Protein AF-A0A2A8C8Z9-F1 (afdb_monomer)

Sequence (351 aa):
MKIKQFMSVCFAAILTVGFVSGCDSSKSSTEVKENKVYGVGDTGKTQNIELKLESAEFVLPGQFAKQTNDRVLKVKVSLKNKGDKVIKMLPQDFSLYQKDEKTNLYYTSDPNELKGGDVDNGKKVSGTIYYNVKDSSSYELVYKKYIMDPKKEKEEKISFKIQGKELAEKAKELQRPAEALTAYLNAAFYDKDSNKINDLSGEDGTAFVKEVESSFKSTNERMFNNQIDEQGMLNYYKTLKTAFQKNVKFETKVVSLDGDRAQVELKAKPIMLNELQSKFKSEAMTIANQNPNITKEELTKKVFDYAVQLIPEARPGDTEETVKITMLKHGKNQWRLDTASANQIMKVFIK

Secondary structure (DSSP, 8-state):
-----------------------------------PEE-TT-EEE-SSEEEEEEEEEEEPPPTTS---SSEEEEEEEEEEE-SSS-EEE-GGGEEEEETTEEPEE-----TTB---EEE-TT-EEEEEEEEEE---S-EEEEEE---S-TTTS---EEEEEE-HHHHHHHHGGGGHHHHHHHHHHHHHHSS--HHHHHHHHSS-HHHHHHHHHHHHHHHHHHHTTT-S-HHHHHHHHHHHHHHHHHH--EEEEEEEEETTEEEEEEEEPPB--GGGHHHHHHHHHHHHHH-TT--HHHHHHHHHHHHHHHGGGPPBPSS-EEEEEEEEEEETTEEEE-HHHHTTHHHHHB-

pLDDT: mean 86.66, std 19.08, range [24.28, 98.56]

Mean predicted aligned error: 9.85 Å

Solvent-accessible surface area (backbone atoms only — not comparable to full-atom values): 19903 Å² total; per-residue (Å²): 136,91,84,82,88,88,90,85,84,87,88,87,81,89,87,89,84,80,92,78,90,77,91,88,79,97,66,93,74,78,80,76,74,78,82,72,71,37,46,71,65,36,72,46,73,58,90,40,40,39,40,28,37,65,42,71,42,59,50,81,60,53,93,88,37,84,74,88,47,79,41,33,42,40,34,33,39,35,43,32,29,64,30,91,59,71,42,75,49,48,61,83,37,49,46,42,24,51,82,93,45,75,51,49,76,43,74,71,88,58,89,60,47,44,83,49,51,78,29,47,55,74,33,71,52,74,30,31,48,38,26,40,30,68,90,46,69,43,36,39,43,34,40,43,66,87,71,94,48,76,90,83,48,81,92,49,73,46,42,30,47,42,60,31,52,64,35,54,62,59,40,54,61,67,42,38,53,22,54,25,52,49,24,52,52,26,28,68,46,56,82,33,49,30,79,48,28,34,74,26,37,72,44,61,27,69,60,48,39,52,49,51,54,52,52,51,44,60,57,47,35,62,74,52,73,62,62,58,54,73,66,57,47,51,48,41,52,51,47,53,31,52,34,38,61,75,50,42,61,74,50,65,39,57,62,45,78,57,94,57,40,33,35,24,36,42,35,19,26,16,30,33,55,62,78,46,48,62,61,50,55,51,49,49,50,51,55,44,70,77,36,82,82,61,49,73,61,60,51,50,42,57,45,48,55,5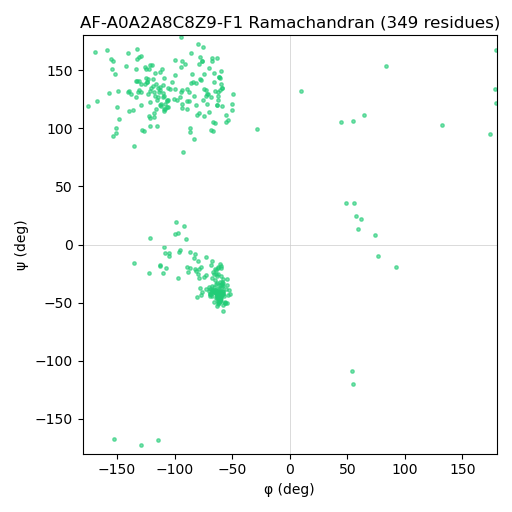1,50,48,68,48,48,73,71,40,48,54,43,96,56,75,32,76,48,70,35,41,28,34,57,74,55,93,79,11,25,36,79,38,68,88,35,52,73,53,54,55,65,27,52,43,71

InterPro domains:
  IPR029050 Immunoprotective extracellular, immunoglobulin-like domain superfamily [G3DSA:2.60.40.1240] (37-169)
  IPR029051 Domain of unknown function DUF4352 [PF11611] 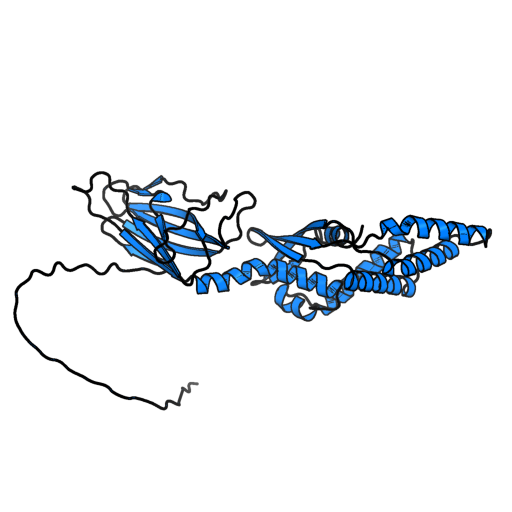(38-148)
  IPR031343 Domain of unknown function DUF5105 [PF17118] (167-350)

Foldseek 3Di:
DDDDDDDDDDDDDDDDDDDDDDDDDDDDDPPPPPQDAAEQQDWDDDPFKTKHFPDKAWDFAALPWDQPEDTKIKIKMKMFTQDQDKFKDDLVQKWKDQPPDTWDWTDYPPPQAPHIDIHHHGGMDMGMTMTRDYQHQKMKIKGWGDDPDPVPDDTDMHIYIYGRVVNVVVCVLLCLQQVLVVLLCCLQQPVDNLVVNCVAAVDNSVVSNVVSLVVQLVVVCVVLVVLDDPVLSVLLSVLLSVLCNPAKDKGWDFNDDDPFKTKIKIKIFAFELVVCVVVLVVVLVVVCVVPVPDDPSNSSHVSSVVSSVCSNVTHGHPDMDMDIWMWGHDDDSHIDTDPVRVVCVNVRHYD

Nearest PDB structures (foldseek):
  4r4g-assembly1_A  TM=8.273E-01  e=3.310E-29  Bacillus subtilis subsp. subtilis str. 168
  4eae-assembly1_A  TM=7.222E-01  e=3.567E-03  Listeria monocytogenes EGD-e
  2xwx-assembly1_B  TM=5.848E-01  e=1.211E-02  Vibrio cholerae
  7ptb-assembly1_A  TM=4.307E-01  e=1.528E-02  Homo sapiens
  7zgj-assembly1_B  TM=3.588E-01  e=2.222E-01  Homo sapiens

Radius of gyration: 32.25 Å; Cα contacts (8 Å, |Δi|>4): 607; chains: 1; bounding box: 61×48×117 Å

Organism: NCBI:txid64104

Structure (mmCIF, N/CA/C/O backbone):
data_AF-A0A2A8C8Z9-F1
#
_entry.id   AF-A0A2A8C8Z9-F1
#
loop_
_atom_site.group_PDB
_atom_site.id
_atom_site.type_symbol
_atom_site.label_atom_id
_atom_site.label_alt_id
_atom_site.label_comp_id
_atom_site.label_asym_id
_atom_site.label_entity_id
_atom_site.label_seq_id
_atom_site.pdbx_PDB_ins_code
_atom_site.Cartn_x
_atom_site.Cartn_y
_atom_site.Cartn_z
_atom_site.occupancy
_atom_site.B_iso_or_equiv
_atom_site.auth_seq_id
_atom_site.auth_comp_id
_atom_site.auth_asym_id
_atom_site.auth_atom_id
_atom_site.pdbx_PDB_model_num
ATOM 1 N N . MET A 1 1 ? 19.440 -29.525 31.813 1.00 32.09 1 MET A N 1
ATOM 2 C CA . MET A 1 1 ? 20.459 -29.077 32.784 1.00 32.09 1 MET A CA 1
ATOM 3 C C . MET A 1 1 ? 20.245 -27.585 33.013 1.00 32.09 1 MET A C 1
ATOM 5 O O . MET A 1 1 ? 20.164 -26.846 32.044 1.00 32.09 1 MET A O 1
ATOM 9 N N . LYS A 1 2 ? 19.979 -27.194 34.264 1.00 31.77 2 LYS A N 1
ATOM 10 C CA . LYS A 1 2 ? 19.742 -25.810 34.719 1.00 31.77 2 LYS A CA 1
ATOM 11 C C . LYS A 1 2 ? 21.071 -25.046 34.813 1.00 31.77 2 LYS A C 1
ATOM 13 O O . LYS A 1 2 ? 22.075 -25.709 35.023 1.00 31.77 2 LYS A O 1
ATOM 18 N N . ILE A 1 3 ? 21.021 -23.708 34.762 1.00 29.88 3 ILE A N 1
ATOM 19 C CA . ILE A 1 3 ? 21.766 -22.696 35.568 1.00 29.88 3 ILE A CA 1
ATOM 20 C C . ILE A 1 3 ? 21.398 -21.326 34.949 1.00 29.88 3 ILE A C 1
ATOM 22 O O . ILE A 1 3 ? 21.732 -21.064 33.803 1.00 29.88 3 ILE A O 1
ATOM 26 N N . LYS A 1 4 ? 20.401 -20.585 35.455 1.00 30.19 4 LYS A N 1
ATOM 27 C CA . LYS A 1 4 ? 20.382 -19.641 36.598 1.00 30.19 4 LYS A CA 1
ATOM 28 C C . LYS A 1 4 ? 21.428 -18.509 36.553 1.00 30.19 4 LYS A C 1
ATOM 30 O O . LYS A 1 4 ? 22.595 -18.723 36.838 1.00 30.19 4 LYS A O 1
ATOM 35 N N . GLN A 1 5 ? 20.902 -17.315 36.250 1.00 32.00 5 GLN A N 1
ATOM 36 C CA . GLN A 1 5 ? 21.095 -15.999 36.887 1.00 32.00 5 GLN A CA 1
ATOM 37 C C . GLN A 1 5 ? 22.206 -15.853 37.943 1.00 32.00 5 GLN A C 1
ATOM 39 O O . GLN A 1 5 ? 22.165 -16.555 38.949 1.00 32.00 5 GLN A O 1
ATOM 44 N N . PHE A 1 6 ? 23.020 -14.795 37.811 1.00 27.22 6 PHE A N 1
ATOM 45 C CA . PHE A 1 6 ? 23.339 -13.860 38.903 1.00 27.22 6 PHE A CA 1
ATOM 46 C C . PHE A 1 6 ? 24.034 -12.597 38.361 1.00 27.22 6 PHE A C 1
ATOM 48 O O . PHE A 1 6 ? 25.062 -12.709 37.704 1.00 27.22 6 PHE A O 1
ATOM 55 N N . MET A 1 7 ? 23.482 -11.412 38.637 1.00 27.02 7 MET A N 1
ATOM 56 C CA . MET A 1 7 ? 24.190 -10.298 39.288 1.00 27.02 7 MET A CA 1
ATOM 57 C C . MET A 1 7 ? 23.260 -9.087 39.422 1.00 27.02 7 MET A C 1
ATOM 59 O O . MET A 1 7 ? 22.714 -8.565 38.455 1.00 27.02 7 MET A O 1
ATOM 63 N N . SER A 1 8 ? 23.097 -8.688 40.677 1.00 26.11 8 SER A N 1
ATOM 64 C CA . SER A 1 8 ? 22.338 -7.566 41.208 1.00 26.11 8 SER A CA 1
ATOM 65 C C . SER A 1 8 ? 23.333 -6.702 41.971 1.00 26.11 8 SER A C 1
ATOM 67 O O . SER A 1 8 ? 24.051 -7.258 42.795 1.00 26.11 8 SER A O 1
ATOM 69 N N . VAL A 1 9 ? 23.343 -5.385 41.754 1.00 27.20 9 VAL A N 1
ATOM 70 C CA . VAL A 1 9 ? 23.879 -4.366 42.683 1.00 27.20 9 VAL A CA 1
ATOM 71 C C . VAL A 1 9 ? 23.055 -3.093 42.425 1.00 27.20 9 VAL A C 1
ATOM 73 O O . VAL A 1 9 ? 23.128 -2.520 41.346 1.00 27.20 9 VAL A O 1
ATOM 76 N N . CYS A 1 10 ? 22.007 -2.857 43.216 1.00 26.69 10 CYS A N 1
ATOM 77 C CA . CYS A 1 10 ? 21.968 -1.964 44.386 1.00 26.69 10 CYS A CA 1
ATOM 78 C C . CYS A 1 10 ? 22.176 -0.477 44.062 1.00 26.69 10 CYS A C 1
ATOM 80 O O . CYS A 1 10 ? 23.297 -0.057 43.818 1.00 26.69 10 CYS A O 1
ATOM 82 N N . PHE A 1 11 ? 21.117 0.319 44.233 1.00 26.86 11 PHE A N 1
ATOM 83 C CA . PHE A 1 11 ? 21.169 1.517 45.076 1.00 26.86 11 PHE A CA 1
ATOM 84 C C . PHE A 1 11 ? 19.781 1.770 45.678 1.00 26.86 11 PHE A C 1
ATOM 86 O O . PHE A 1 11 ? 18.797 1.950 44.964 1.00 26.86 11 PHE A O 1
ATOM 93 N N . ALA A 1 12 ? 19.723 1.733 47.007 1.00 27.11 12 ALA A N 1
ATOM 94 C CA . ALA A 1 12 ? 18.590 2.129 47.827 1.00 27.11 12 ALA A CA 1
ATOM 95 C C . ALA A 1 12 ? 18.954 3.425 48.566 1.00 27.11 12 ALA A C 1
ATOM 97 O O . ALA A 1 12 ? 20.051 3.533 49.108 1.00 27.11 12 ALA A O 1
ATOM 98 N N . ALA A 1 13 ? 18.017 4.368 48.610 1.00 28.86 13 ALA A N 1
ATOM 99 C CA . ALA A 1 13 ? 17.925 5.462 49.580 1.00 28.86 13 ALA A CA 1
ATOM 100 C C . ALA A 1 13 ? 16.428 5.824 49.640 1.00 28.86 13 ALA A C 1
ATOM 102 O O . ALA A 1 13 ? 15.872 6.302 48.657 1.00 28.86 13 ALA A O 1
ATOM 103 N N . ILE A 1 14 ? 15.651 5.263 50.572 1.00 30.50 14 ILE A N 1
ATOM 104 C CA . ILE A 1 14 ? 15.344 5.799 51.912 1.00 30.50 14 ILE A CA 1
ATOM 105 C C . ILE A 1 14 ? 15.003 7.293 51.877 1.00 30.50 14 ILE A C 1
ATOM 107 O O . ILE A 1 14 ? 15.900 8.125 51.827 1.00 30.50 14 ILE A O 1
ATOM 111 N N . LEU A 1 15 ? 13.710 7.603 52.019 1.00 27.30 15 LEU A N 1
ATOM 112 C CA . LEU A 1 15 ? 13.219 8.763 52.768 1.00 27.30 15 LEU A CA 1
ATOM 113 C C . LEU A 1 15 ? 11.828 8.436 53.334 1.00 27.30 15 LEU A C 1
ATOM 115 O O . LEU A 1 15 ? 10.814 8.451 52.643 1.00 27.30 15 LEU A O 1
ATOM 119 N N . THR A 1 16 ? 11.824 8.082 54.616 1.00 32.72 16 THR A N 1
ATOM 120 C CA . THR A 1 16 ? 10.667 7.970 55.506 1.00 32.72 16 THR A CA 1
ATOM 121 C C . THR A 1 16 ? 10.401 9.313 56.180 1.00 32.72 16 THR A C 1
ATOM 123 O O . THR A 1 16 ? 11.276 9.793 56.893 1.00 32.72 16 THR A O 1
ATOM 126 N N . VAL A 1 17 ? 9.191 9.858 56.038 1.00 34.78 17 VAL A N 1
ATOM 127 C CA . VAL A 1 17 ? 8.521 10.785 56.977 1.00 34.78 17 VAL A CA 1
ATOM 128 C C . VAL A 1 17 ? 7.021 10.644 56.673 1.00 34.78 17 VAL A C 1
ATOM 130 O O . VAL A 1 17 ? 6.655 10.684 55.507 1.00 34.78 17 VAL A O 1
ATOM 133 N N . GLY A 1 18 ? 6.059 10.445 57.566 1.00 31.66 18 GLY A N 1
ATOM 134 C CA . GLY A 1 18 ? 5.976 10.264 59.007 1.00 31.66 18 GLY A CA 1
ATOM 135 C C . GLY A 1 18 ? 4.472 10.129 59.299 1.00 31.66 18 GLY A C 1
ATOM 136 O O . GLY A 1 18 ? 3.671 10.874 58.735 1.00 31.66 18 GLY A O 1
ATOM 137 N N . PHE A 1 19 ? 4.069 9.152 60.112 1.00 31.53 19 PHE A N 1
ATOM 138 C CA . PHE A 1 19 ? 2.698 9.061 60.612 1.00 31.53 19 PHE A CA 1
ATOM 139 C C . PHE A 1 19 ? 2.508 10.115 61.705 1.00 31.53 19 PHE A C 1
ATOM 141 O O . PHE A 1 19 ? 3.234 10.103 62.697 1.00 31.53 19 PHE A O 1
ATOM 148 N N . VAL A 1 20 ? 1.512 10.987 61.549 1.00 34.09 20 VAL A N 1
ATOM 149 C CA . VAL A 1 20 ? 0.905 11.709 62.670 1.00 34.09 20 VAL A CA 1
ATOM 150 C C . VAL A 1 20 ? -0.579 11.385 62.669 1.00 34.09 20 VAL A C 1
ATOM 152 O O . VAL A 1 20 ? -1.327 11.768 61.773 1.00 34.09 20 VAL A O 1
ATOM 155 N N . SER A 1 21 ? -0.972 10.632 63.688 1.00 36.94 21 SER A N 1
ATOM 156 C CA . SER A 1 21 ? -2.346 10.401 64.101 1.00 36.94 21 SER A CA 1
ATOM 157 C C . SER A 1 21 ? -2.892 11.676 64.746 1.00 36.94 21 SER A C 1
ATOM 159 O O . SER A 1 21 ? -2.282 12.208 65.670 1.00 36.94 21 SER A O 1
ATOM 161 N N . GLY A 1 22 ? -4.061 12.128 64.303 1.00 29.69 22 GLY A N 1
ATOM 162 C CA . GLY A 1 22 ? -4.863 13.140 64.983 1.00 29.69 22 GLY A CA 1
ATOM 163 C C . GLY A 1 22 ? -6.338 12.870 64.709 1.00 29.69 22 GLY A C 1
ATOM 164 O O . GLY A 1 22 ? -6.793 13.030 63.580 1.00 29.69 22 GLY A O 1
ATOM 165 N N . CYS A 1 23 ? -7.058 12.397 65.727 1.00 36.03 23 CYS A N 1
ATOM 166 C CA . CYS A 1 23 ? -8.510 12.257 65.704 1.00 36.03 23 CYS A CA 1
ATOM 167 C C . CYS A 1 23 ? -9.189 13.630 65.616 1.00 36.03 23 CYS A C 1
ATOM 169 O O . CYS A 1 23 ? -8.818 14.553 66.334 1.00 36.03 23 CYS A O 1
ATOM 171 N N . ASP A 1 24 ? -10.250 13.676 64.815 1.00 29.91 24 ASP A N 1
ATOM 172 C CA . ASP A 1 24 ? -11.624 14.005 65.226 1.00 29.91 24 ASP A CA 1
ATOM 173 C C . ASP A 1 24 ? -12.296 15.033 64.301 1.00 29.91 24 ASP A C 1
ATOM 175 O O . ASP A 1 24 ? -12.028 16.232 64.323 1.00 29.91 24 ASP A O 1
ATOM 179 N N . SER A 1 25 ? -13.180 14.538 63.438 1.00 28.38 25 SER A N 1
ATOM 180 C CA . SER A 1 25 ? -14.498 15.135 63.212 1.00 28.38 25 SER A CA 1
ATOM 181 C C . SER A 1 25 ? -15.293 14.256 62.252 1.00 28.38 25 SER A C 1
ATOM 183 O O . SER A 1 25 ? -14.935 14.003 61.101 1.00 28.38 25 SER A O 1
ATOM 185 N N . SER A 1 26 ? -16.409 13.772 62.773 1.00 43.25 26 SER A N 1
ATOM 186 C CA . SER A 1 26 ? -17.468 13.057 62.084 1.00 43.25 26 SER A CA 1
ATOM 187 C C . SER A 1 26 ? -17.991 13.826 60.864 1.00 43.25 26 SER A C 1
ATOM 189 O O . SER A 1 26 ? -18.761 14.777 60.982 1.00 43.25 26 SER A O 1
ATOM 191 N N . LYS A 1 27 ? -17.647 13.361 59.659 1.00 28.94 27 LYS A N 1
ATOM 192 C CA . LYS A 1 27 ? -18.409 13.641 58.435 1.00 28.94 27 LYS A CA 1
ATOM 193 C C . LYS A 1 27 ? -18.472 12.392 57.566 1.00 28.94 27 LYS A C 1
ATOM 195 O O . LYS A 1 27 ? -17.463 11.916 57.066 1.00 28.94 27 LYS A O 1
ATOM 200 N N . SER A 1 28 ? -19.698 11.897 57.412 1.00 33.03 28 SER A N 1
ATOM 201 C CA . SER A 1 28 ? -20.170 10.942 56.407 1.0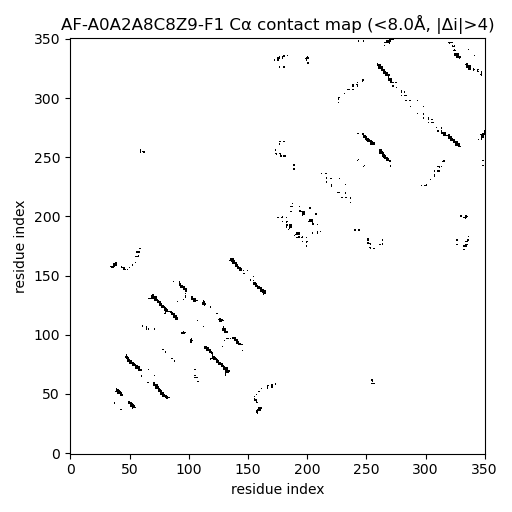0 33.03 28 SER A CA 1
ATOM 202 C C . SER A 1 28 ? -19.371 11.018 55.097 1.00 33.03 28 SER A C 1
ATOM 204 O O . SER A 1 28 ? -19.640 11.875 54.253 1.00 33.03 28 SER A O 1
ATOM 206 N N . SER A 1 29 ? -18.417 10.107 54.908 1.00 24.28 29 SER A N 1
ATOM 207 C CA . SER A 1 29 ? -17.772 9.884 53.619 1.00 24.28 29 SER A CA 1
ATOM 208 C C . SER A 1 29 ? -18.613 8.898 52.820 1.00 24.28 29 SER A C 1
ATOM 210 O O . SER A 1 29 ? -18.557 7.686 53.029 1.00 24.28 29 SER A O 1
ATOM 212 N N . THR A 1 30 ? -19.403 9.427 51.894 1.00 29.27 30 THR A N 1
ATOM 213 C CA . THR A 1 30 ? -19.888 8.669 50.746 1.00 29.27 30 THR A CA 1
ATOM 214 C C . THR A 1 30 ? -18.657 8.115 50.028 1.00 29.27 30 THR A C 1
ATOM 216 O O . THR A 1 30 ? -17.871 8.890 49.485 1.00 29.27 30 THR A O 1
ATOM 219 N N . GLU A 1 31 ? -18.449 6.798 50.063 1.00 26.92 31 GLU A N 1
ATOM 220 C CA . GLU A 1 31 ? -17.440 6.134 49.236 1.00 26.92 31 GLU A CA 1
ATOM 221 C C . GLU A 1 31 ? -17.709 6.484 47.769 1.00 26.92 31 GLU A C 1
ATOM 223 O O . GLU A 1 31 ? -18.643 5.981 47.136 1.00 26.92 31 GLU A O 1
ATOM 228 N N . VAL A 1 32 ? -16.884 7.367 47.210 1.00 29.86 32 VAL A N 1
ATOM 229 C CA . VAL A 1 32 ? -16.756 7.506 45.765 1.00 29.86 32 VAL A CA 1
ATOM 230 C C . VAL A 1 32 ? -16.091 6.217 45.300 1.00 29.86 32 VAL A C 1
ATOM 232 O O . VAL A 1 32 ? -14.883 6.053 45.438 1.00 29.86 32 VAL A O 1
ATOM 235 N N . LYS A 1 33 ? -16.892 5.268 44.802 1.00 36.69 33 LYS A N 1
ATOM 236 C CA . LYS A 1 33 ? -16.381 4.087 44.101 1.00 36.69 33 LYS A CA 1
ATOM 237 C C . LYS A 1 33 ? -15.397 4.566 43.036 1.00 36.69 33 LYS A C 1
ATOM 239 O O . LYS A 1 33 ? -15.805 5.262 42.108 1.00 36.69 33 LYS A O 1
ATOM 244 N N . GLU A 1 34 ? -14.124 4.199 43.166 1.00 39.84 34 GLU A N 1
ATOM 245 C CA . GLU A 1 34 ? -13.146 4.382 42.097 1.00 39.84 34 GLU A CA 1
ATOM 246 C C . GLU A 1 34 ? -13.731 3.814 40.798 1.00 39.84 34 GLU A C 1
ATOM 248 O O . GLU A 1 34 ? -14.092 2.634 40.713 1.00 39.84 34 GLU A O 1
ATOM 253 N N . ASN A 1 35 ? -13.863 4.665 39.779 1.00 59.75 35 ASN A N 1
ATOM 254 C CA . ASN A 1 35 ? -14.275 4.233 38.452 1.00 59.75 35 ASN A CA 1
ATOM 255 C C . ASN A 1 35 ? -13.164 3.349 37.878 1.00 59.75 35 ASN A C 1
ATOM 257 O O . ASN A 1 35 ? -12.166 3.845 37.361 1.00 59.75 35 ASN A O 1
ATOM 261 N N . LYS A 1 36 ? -13.329 2.029 37.986 1.00 81.56 36 LYS A N 1
ATOM 262 C CA . LYS A 1 36 ? -12.396 1.056 37.417 1.00 81.56 36 LYS A CA 1
ATOM 263 C C . LYS A 1 36 ? -12.299 1.256 35.901 1.00 81.56 36 LYS A C 1
ATOM 265 O O . LYS A 1 36 ? -13.295 1.114 35.191 1.00 81.56 36 LYS A O 1
ATOM 270 N N . VAL A 1 37 ? -11.095 1.561 35.422 1.00 84.81 37 VAL A N 1
ATOM 271 C CA . VAL A 1 37 ? -10.775 1.690 33.994 1.00 84.81 37 VAL A CA 1
ATOM 272 C C . VAL A 1 37 ? -10.196 0.367 33.493 1.00 84.81 37 VAL A C 1
ATOM 274 O O . VAL A 1 37 ? -9.258 -0.163 34.084 1.00 84.81 37 VAL A O 1
ATOM 277 N N . TYR A 1 38 ? -10.766 -0.171 32.417 1.00 93.69 38 TYR A N 1
ATOM 278 C CA . TYR A 1 38 ? -10.395 -1.463 31.824 1.00 93.69 38 TYR A CA 1
ATOM 279 C C . TYR A 1 38 ? -9.471 -1.283 30.608 1.00 93.69 38 TYR A C 1
ATOM 281 O O . TYR A 1 38 ? -9.450 -0.215 30.008 1.00 93.69 38 TYR A O 1
ATOM 289 N N . GLY A 1 39 ? -8.702 -2.296 30.217 1.00 92.69 39 GLY A N 1
ATOM 290 C CA . GLY A 1 39 ? -7.881 -2.289 29.002 1.00 92.69 39 GLY A CA 1
ATOM 291 C C . GLY A 1 39 ? -8.562 -2.922 27.782 1.00 92.69 39 GLY A C 1
ATOM 292 O O . GLY A 1 39 ? -9.673 -3.447 27.849 1.00 92.69 39 GLY A O 1
ATOM 293 N N . VAL A 1 40 ? -7.873 -2.911 26.637 1.00 94.38 40 VAL A N 1
ATOM 294 C CA . VAL A 1 40 ? -8.274 -3.704 25.460 1.00 94.38 40 VAL A CA 1
ATOM 295 C C . VAL A 1 40 ? -8.156 -5.195 25.794 1.00 94.38 40 VAL A C 1
ATOM 297 O O . VAL A 1 40 ? -7.135 -5.635 26.312 1.00 94.38 40 VAL A O 1
ATOM 300 N N . GLY A 1 41 ? -9.189 -5.976 25.483 1.00 94.62 41 GLY A N 1
ATOM 301 C CA . GLY A 1 41 ? -9.304 -7.396 25.825 1.00 94.62 41 GLY A CA 1
ATOM 302 C C . GLY A 1 41 ? -10.021 -7.658 27.153 1.00 94.62 41 GLY A C 1
ATOM 303 O O . GLY A 1 41 ? -10.553 -8.757 27.343 1.00 94.62 41 GLY A O 1
ATOM 304 N N . ASP A 1 42 ? -10.115 -6.653 28.026 1.00 95.12 42 ASP A N 1
ATOM 305 C CA . ASP A 1 42 ? -10.786 -6.765 29.317 1.00 95.12 42 ASP A CA 1
ATOM 306 C C . ASP A 1 42 ? -12.308 -6.704 29.188 1.00 95.12 42 ASP A C 1
ATOM 308 O O . ASP A 1 42 ? -12.883 -6.238 28.202 1.00 95.12 42 ASP A O 1
ATOM 312 N N . THR A 1 43 ? -12.977 -7.178 30.237 1.00 96.44 43 THR A N 1
ATOM 313 C CA . THR A 1 43 ? -14.434 -7.155 30.354 1.00 96.44 43 THR A CA 1
ATOM 314 C C . THR A 1 43 ? -14.850 -6.310 31.551 1.00 96.44 43 THR A C 1
ATOM 316 O O . THR A 1 43 ? -14.614 -6.682 32.702 1.00 96.44 43 THR A O 1
ATOM 319 N N . GLY A 1 44 ? -15.502 -5.186 31.269 1.00 94.94 44 GLY A N 1
ATOM 320 C CA . GLY A 1 44 ? -16.158 -4.356 32.265 1.00 94.94 44 GLY A CA 1
ATOM 321 C C . GLY A 1 44 ? -17.531 -4.906 32.626 1.00 94.94 44 GLY A C 1
ATOM 322 O O . GLY A 1 44 ? -18.279 -5.374 31.766 1.00 94.94 44 GLY A O 1
ATOM 323 N N . LYS A 1 45 ? -17.875 -4.868 33.914 1.00 94.31 45 LYS A N 1
ATOM 324 C CA . LYS A 1 45 ? -19.155 -5.378 34.416 1.00 94.31 45 LYS A CA 1
ATOM 325 C C . LYS A 1 45 ? -19.839 -4.336 35.289 1.00 94.31 45 LYS A C 1
ATOM 327 O O . LYS A 1 45 ? -19.236 -3.822 36.225 1.00 94.31 45 LYS A O 1
ATOM 332 N N . THR A 1 46 ? -21.112 -4.095 35.015 1.00 92.62 46 THR A N 1
ATOM 333 C CA . THR A 1 46 ? -22.048 -3.390 35.900 1.00 92.62 46 THR A CA 1
ATOM 334 C C . THR A 1 46 ? -23.132 -4.368 36.355 1.00 92.62 46 THR A C 1
ATOM 336 O O . THR A 1 46 ? -22.999 -5.585 36.161 1.00 92.62 46 THR A O 1
ATOM 339 N N . GLN A 1 47 ? -24.199 -3.856 36.973 1.00 90.62 47 GLN A N 1
ATOM 340 C CA . GLN A 1 47 ? -25.333 -4.665 37.409 1.00 90.62 47 GLN A CA 1
ATOM 341 C C . GLN A 1 47 ? -25.963 -5.413 36.226 1.00 90.62 47 GLN A C 1
ATOM 343 O O . GLN A 1 47 ? -26.052 -6.639 36.259 1.00 90.62 47 GLN A O 1
ATOM 348 N N . ASN A 1 48 ? -26.307 -4.701 35.152 1.00 92.69 48 ASN A N 1
ATOM 349 C CA . ASN A 1 48 ? -27.076 -5.260 34.041 1.00 92.69 48 ASN A CA 1
ATOM 350 C C . ASN A 1 48 ? -26.229 -5.536 32.798 1.00 92.69 48 ASN A C 1
ATOM 352 O O . ASN A 1 48 ? -26.722 -6.132 31.846 1.00 92.69 48 ASN A O 1
ATOM 356 N N . ILE A 1 49 ? -24.959 -5.123 32.784 1.00 94.44 49 ILE A N 1
ATOM 357 C CA . ILE A 1 49 ? -24.149 -5.119 31.563 1.00 94.44 49 ILE A CA 1
ATOM 358 C C . ILE A 1 49 ? -22.823 -5.825 31.796 1.00 94.44 49 ILE A C 1
ATOM 360 O O . ILE A 1 49 ? -22.169 -5.688 32.834 1.00 94.44 49 ILE A O 1
ATOM 364 N N . GLU A 1 50 ? -22.435 -6.628 30.816 1.00 96.56 50 GLU A N 1
ATOM 365 C CA . GLU A 1 50 ? -21.079 -7.122 30.649 1.00 96.56 50 GLU A CA 1
ATOM 366 C C . GLU A 1 50 ? -20.583 -6.676 29.275 1.00 96.56 50 GLU A C 1
ATOM 368 O O . GLU A 1 50 ? -21.074 -7.143 28.251 1.00 96.56 50 GLU A O 1
ATOM 373 N N . LEU A 1 51 ? -19.652 -5.725 29.265 1.00 97.38 51 LEU A N 1
ATOM 374 C CA . LEU A 1 51 ? -19.120 -5.105 28.059 1.00 97.38 51 LEU A CA 1
ATOM 375 C C . LEU A 1 51 ? -17.650 -5.474 27.912 1.00 97.38 51 LEU A C 1
ATOM 377 O O . LEU A 1 51 ? -16.868 -5.328 28.850 1.00 97.38 51 LEU A O 1
ATOM 381 N N . LYS A 1 52 ? -17.266 -5.916 26.723 1.00 97.94 52 LYS A N 1
ATOM 382 C CA . LYS A 1 52 ? -15.887 -6.228 26.368 1.00 97.94 52 LYS A CA 1
ATOM 383 C C . LYS A 1 52 ? -15.428 -5.323 25.235 1.00 97.94 52 LYS A C 1
ATOM 385 O O . LYS A 1 52 ? -16.110 -5.224 24.215 1.00 97.94 52 LYS A O 1
ATOM 390 N N . LEU A 1 53 ? -14.252 -4.720 25.392 1.00 98.06 53 LEU A N 1
ATOM 391 C CA . LEU A 1 53 ? -13.515 -4.122 24.283 1.00 98.06 53 LEU A CA 1
ATOM 392 C C . LEU A 1 53 ? -12.661 -5.224 23.652 1.00 98.06 53 LEU A C 1
ATOM 394 O O . LEU A 1 53 ? -11.607 -5.571 24.173 1.00 98.06 53 LEU A O 1
ATOM 398 N N . GLU A 1 54 ? -13.153 -5.844 22.580 1.00 97.56 54 GLU A N 1
ATOM 399 C CA . GLU A 1 54 ? -12.511 -7.007 21.957 1.00 97.56 54 GLU A CA 1
ATOM 400 C C . GLU A 1 54 ? -11.202 -6.632 21.264 1.00 97.56 54 GLU A C 1
ATOM 402 O O . GLU A 1 54 ? -10.213 -7.350 21.400 1.00 97.56 54 GLU A O 1
ATOM 407 N N . SER A 1 55 ? -11.189 -5.513 20.540 1.00 97.44 55 SER A N 1
ATOM 408 C CA . SER A 1 55 ? -9.997 -5.012 19.860 1.00 97.44 55 SER A CA 1
ATOM 409 C C . SER A 1 55 ? -10.055 -3.503 19.634 1.00 97.44 55 SER A C 1
ATOM 411 O O . SER A 1 55 ? -11.128 -2.895 19.628 1.00 97.44 55 SER A O 1
ATOM 413 N N . ALA A 1 56 ? -8.878 -2.916 19.430 1.00 97.56 56 ALA A N 1
ATOM 414 C CA . ALA A 1 56 ? -8.692 -1.556 18.950 1.00 97.56 56 ALA A CA 1
ATOM 415 C C . ALA A 1 56 ? -7.510 -1.550 17.971 1.00 97.56 56 ALA A C 1
ATOM 417 O O . ALA A 1 56 ? -6.462 -2.117 18.282 1.00 97.56 56 ALA A O 1
ATOM 418 N N . GLU A 1 57 ? -7.676 -0.942 16.800 1.00 96.12 57 GLU A N 1
ATOM 419 C CA . GLU A 1 57 ? -6.644 -0.866 15.760 1.00 96.12 57 GLU A CA 1
ATOM 420 C C . GLU A 1 57 ? -6.819 0.397 14.910 1.00 96.12 57 GLU A C 1
ATOM 422 O O . GLU A 1 57 ? -7.942 0.850 14.681 1.00 96.12 57 GLU A O 1
ATOM 427 N N . PHE A 1 58 ? -5.716 0.984 14.439 1.00 95.06 58 PHE A N 1
ATOM 428 C CA . PHE A 1 58 ? -5.813 1.980 13.373 1.00 95.06 58 PHE A CA 1
ATOM 429 C C . PHE A 1 58 ? -6.005 1.272 12.040 1.00 95.06 58 PHE A C 1
ATOM 431 O O . PHE A 1 58 ? -5.401 0.229 11.795 1.00 95.06 58 PHE A O 1
ATOM 438 N N . VAL A 1 59 ? -6.818 1.866 11.176 1.00 92.75 59 VAL A N 1
ATOM 439 C CA . VAL A 1 59 ? -7.088 1.362 9.829 1.00 92.75 59 VAL A CA 1
ATOM 440 C C . VAL A 1 59 ? -6.900 2.473 8.805 1.00 92.75 59 VAL A C 1
ATOM 442 O O . VAL A 1 59 ? -6.879 3.658 9.148 1.00 92.75 59 VAL A O 1
ATOM 445 N N . LEU A 1 60 ? -6.760 2.089 7.537 1.00 90.06 60 LEU A N 1
ATOM 446 C CA . LEU A 1 60 ? -6.833 3.044 6.437 1.00 90.06 60 LEU A CA 1
ATOM 447 C C . LEU A 1 60 ? -8.255 3.621 6.345 1.00 90.06 60 LEU A C 1
ATOM 449 O O . LEU A 1 60 ? -9.220 2.908 6.638 1.00 90.06 60 LEU A O 1
ATOM 453 N N . PRO A 1 61 ? -8.406 4.888 5.932 1.00 86.31 61 PRO A N 1
ATOM 454 C CA . PRO A 1 61 ? -9.722 5.439 5.658 1.00 86.31 61 PRO A CA 1
ATOM 455 C C . PRO A 1 61 ? -10.401 4.660 4.524 1.00 86.31 61 PRO A C 1
ATOM 457 O O . PRO A 1 61 ? -9.760 4.230 3.565 1.00 86.31 61 PRO A O 1
ATOM 460 N N . GLY A 1 62 ? -11.715 4.490 4.631 1.00 79.56 62 GLY A N 1
ATOM 461 C CA . GLY A 1 62 ? -12.539 3.945 3.563 1.00 79.56 62 GLY A CA 1
ATOM 462 C C . GLY A 1 62 ? -12.485 4.828 2.315 1.00 79.56 62 GLY A C 1
ATOM 463 O O . GLY A 1 62 ? -12.458 6.055 2.404 1.00 79.56 62 GLY A O 1
ATOM 464 N N . GLN A 1 63 ? -12.525 4.196 1.140 1.00 68.56 63 GLN A N 1
ATOM 465 C CA . GLN A 1 63 ? -12.339 4.844 -0.166 1.00 68.56 63 GLN A CA 1
ATOM 466 C C . GLN A 1 63 ? -13.286 6.032 -0.424 1.00 68.56 63 GLN A C 1
ATOM 468 O O . GLN A 1 63 ? -12.924 6.961 -1.142 1.00 68.56 63 GLN A O 1
ATOM 473 N N . PHE A 1 64 ? -14.487 6.005 0.157 1.00 70.25 64 PHE A N 1
ATOM 474 C CA . PHE A 1 64 ? -15.530 7.017 -0.047 1.00 70.25 64 PHE A CA 1
ATOM 475 C C . PHE A 1 64 ? -15.772 7.904 1.179 1.00 70.25 64 PHE A C 1
ATOM 477 O O . PHE A 1 64 ? -16.603 8.808 1.130 1.00 70.25 64 PHE A O 1
ATOM 484 N N . ALA A 1 65 ? -15.071 7.651 2.285 1.00 73.06 65 ALA A N 1
ATOM 485 C CA . ALA A 1 65 ? -15.320 8.320 3.550 1.00 73.06 65 ALA A CA 1
ATOM 486 C C . ALA A 1 65 ? -14.175 9.280 3.877 1.00 73.06 65 ALA A C 1
ATOM 488 O O . ALA A 1 65 ? -13.023 8.885 4.075 1.00 73.06 65 ALA A O 1
ATOM 489 N N . LYS A 1 66 ? -14.510 10.573 3.939 1.00 71.44 66 LYS A N 1
ATOM 490 C CA . LYS A 1 66 ? -13.538 11.631 4.197 1.00 71.44 66 LYS A CA 1
ATOM 491 C C . LYS A 1 66 ? -13.057 11.555 5.641 1.00 71.44 66 LYS A C 1
ATOM 493 O O . LYS A 1 66 ? -13.804 11.807 6.582 1.00 71.44 66 LYS A O 1
ATOM 498 N N . GLN A 1 67 ? -11.781 11.245 5.789 1.00 76.12 67 GLN A N 1
ATOM 499 C CA . GLN A 1 67 ? -11.071 11.374 7.045 1.00 76.12 67 GLN A CA 1
ATOM 500 C C . GLN A 1 67 ? -10.824 12.861 7.333 1.00 76.12 67 GLN A C 1
ATOM 502 O O . GLN A 1 67 ? -10.323 13.584 6.472 1.00 76.12 67 GLN A O 1
ATOM 507 N N . THR A 1 68 ? -11.200 13.331 8.523 1.00 73.50 68 THR A N 1
ATOM 508 C CA . THR A 1 68 ? -11.042 14.750 8.906 1.00 73.50 68 THR A CA 1
ATOM 509 C C . THR A 1 68 ? -9.888 15.001 9.878 1.00 73.50 68 THR A C 1
ATOM 511 O O . THR A 1 68 ? -9.561 16.157 10.114 1.00 73.50 68 THR A O 1
ATOM 514 N N . ASN A 1 69 ? -9.289 13.941 10.433 1.00 81.31 69 ASN A N 1
ATOM 515 C CA . ASN A 1 69 ? -8.156 13.967 11.371 1.00 81.31 69 ASN A CA 1
ATOM 516 C C . ASN A 1 69 ? -7.030 13.020 10.899 1.00 81.31 69 ASN A C 1
ATOM 518 O O . ASN A 1 69 ? -7.127 12.444 9.821 1.00 81.31 69 ASN A O 1
ATOM 522 N N . ASP A 1 70 ? -5.991 12.811 11.710 1.00 82.12 70 ASP A N 1
ATOM 523 C CA . ASP A 1 70 ? -4.772 12.069 11.339 1.00 82.12 70 ASP A CA 1
ATOM 524 C C . ASP A 1 70 ? -4.984 10.568 11.099 1.00 82.12 70 ASP A C 1
ATOM 526 O O . ASP A 1 70 ? -4.361 9.997 10.199 1.00 82.12 70 ASP A O 1
ATOM 530 N N . ARG A 1 71 ? -5.883 9.914 11.860 1.00 89.69 71 ARG A N 1
ATOM 531 C CA . ARG A 1 71 ? -6.171 8.468 11.731 1.00 89.69 71 ARG A CA 1
ATOM 532 C C . ARG A 1 71 ? -7.651 8.113 11.882 1.00 89.69 71 ARG A C 1
ATOM 534 O O . ARG A 1 71 ? -8.455 8.884 12.411 1.00 89.69 71 ARG A O 1
ATOM 541 N N . VAL A 1 72 ? -7.985 6.890 11.468 1.00 94.19 72 VAL A N 1
ATOM 542 C CA . VAL A 1 72 ? -9.253 6.221 11.782 1.00 94.19 72 VAL A CA 1
ATOM 543 C C . VAL A 1 72 ? -8.986 5.130 12.818 1.00 94.19 72 VAL A C 1
ATOM 545 O O . VAL A 1 72 ? -8.225 4.196 12.555 1.00 94.19 72 VAL A O 1
ATOM 548 N N . LEU A 1 73 ? -9.596 5.245 14.002 1.00 96.31 73 LEU A N 1
ATOM 549 C CA . LEU A 1 73 ? -9.555 4.206 15.034 1.00 96.31 73 LEU A CA 1
ATOM 550 C C . LEU A 1 73 ? -10.780 3.307 14.900 1.00 96.31 73 LEU A C 1
ATOM 552 O O . LEU A 1 73 ? -11.909 3.772 15.043 1.00 96.31 73 LEU A O 1
ATOM 556 N N . LYS A 1 74 ? -10.540 2.019 14.683 1.00 96.50 74 LYS A N 1
ATOM 557 C CA . LYS A 1 74 ? -11.544 0.961 14.683 1.00 96.50 74 LYS A CA 1
ATOM 558 C C . LYS A 1 74 ? -11.545 0.276 16.044 1.00 96.50 74 LYS A C 1
ATOM 560 O O . LYS A 1 74 ? -10.508 -0.221 16.483 1.00 96.50 74 LYS A O 1
ATOM 565 N N . VAL A 1 75 ? -12.698 0.217 16.704 1.00 97.75 75 VAL A N 1
ATOM 566 C CA . VAL A 1 75 ? -12.881 -0.545 17.946 1.00 97.75 75 VAL A CA 1
ATOM 567 C C . VAL A 1 75 ? -13.964 -1.591 17.763 1.00 97.75 75 VAL A C 1
ATOM 569 O O . VAL A 1 75 ? -15.035 -1.302 17.237 1.00 97.75 75 VAL A O 1
ATOM 572 N N . LYS A 1 76 ? -13.702 -2.814 18.218 1.00 97.50 76 LYS A N 1
ATOM 573 C CA . LYS A 1 76 ? -14.705 -3.875 18.247 1.00 97.50 76 LYS A CA 1
ATOM 574 C C . LYS A 1 76 ? -15.156 -4.087 19.677 1.00 97.50 76 LYS A C 1
ATOM 576 O O . LYS A 1 76 ? -14.341 -4.366 20.554 1.00 97.50 76 LYS A O 1
ATOM 581 N N . VAL A 1 77 ? -16.455 -3.979 19.905 1.00 97.12 77 VAL A N 1
ATOM 582 C CA . VAL A 1 77 ? -17.058 -4.144 21.227 1.00 97.12 77 VAL A CA 1
ATOM 583 C C . VAL A 1 77 ? -18.046 -5.294 21.219 1.00 9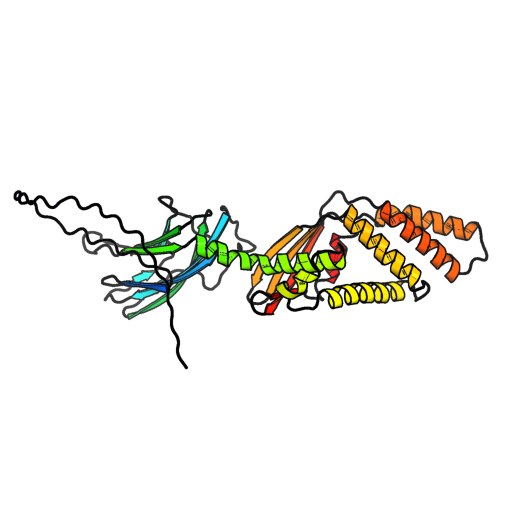7.12 77 VAL A C 1
ATOM 585 O O . VAL A 1 77 ? -18.627 -5.634 20.184 1.00 97.12 77 VAL A O 1
ATOM 588 N N . SER A 1 78 ? -18.256 -5.890 22.388 1.00 96.31 78 SER A N 1
ATOM 589 C CA . SER A 1 78 ? -19.357 -6.816 22.585 1.00 96.31 78 SER A CA 1
ATOM 590 C C . SER A 1 78 ? -20.037 -6.647 23.928 1.00 96.31 78 SER A C 1
ATOM 592 O O . SER A 1 78 ? -19.386 -6.562 24.967 1.00 96.31 78 SER A O 1
ATOM 594 N N . LEU A 1 79 ? -21.363 -6.584 23.891 1.00 96.44 79 LEU A N 1
ATOM 595 C CA . LEU A 1 79 ? -22.215 -6.322 25.039 1.00 96.44 79 LEU A CA 1
ATOM 596 C C . LEU A 1 79 ? -23.101 -7.534 25.284 1.00 96.44 79 LEU A C 1
ATOM 598 O O . LEU A 1 79 ? -23.797 -7.998 24.381 1.00 96.44 79 LEU A O 1
ATOM 602 N N . LYS A 1 80 ? -23.093 -8.032 26.519 1.00 96.81 80 LYS A N 1
ATOM 603 C CA . LYS A 1 80 ? -24.041 -9.024 27.019 1.00 96.81 80 LYS A CA 1
ATOM 604 C C . LYS A 1 80 ? -24.981 -8.365 28.021 1.00 96.81 80 LYS A C 1
ATOM 606 O O . LYS A 1 80 ? -24.530 -7.752 28.992 1.00 96.81 80 LYS A O 1
ATOM 611 N N . ASN A 1 81 ? -26.278 -8.539 27.794 1.00 96.69 81 ASN A N 1
ATOM 612 C CA . ASN A 1 81 ? -27.307 -8.117 28.729 1.00 96.69 81 ASN A CA 1
ATOM 613 C C . ASN A 1 81 ? -27.452 -9.170 29.839 1.00 96.69 81 ASN A C 1
ATOM 615 O O . ASN A 1 81 ? -27.721 -10.340 29.573 1.00 96.69 81 ASN A O 1
ATOM 619 N N . LYS A 1 82 ? -27.234 -8.760 31.087 1.00 96.25 82 LYS A N 1
ATOM 620 C CA . LYS A 1 82 ? -27.441 -9.568 32.301 1.00 96.25 82 LYS A CA 1
ATOM 621 C C . LYS A 1 82 ? -28.658 -9.104 33.107 1.00 96.25 82 LYS A C 1
ATOM 623 O O . LYS A 1 82 ? -28.972 -9.726 34.117 1.00 96.25 82 LYS A O 1
ATOM 628 N N . GLY A 1 83 ? -29.266 -7.986 32.716 1.00 92.31 83 GLY A N 1
ATOM 629 C CA . GLY A 1 83 ? -30.464 -7.449 33.339 1.00 92.31 83 GLY A CA 1
ATOM 630 C C . GLY A 1 83 ? -31.720 -8.172 32.870 1.00 92.31 83 GLY A C 1
ATOM 631 O O . GLY A 1 83 ? -31.696 -8.991 31.955 1.00 92.31 83 GLY A O 1
ATOM 632 N N . ASP A 1 84 ? -32.830 -7.835 33.509 1.00 91.25 84 ASP A N 1
ATOM 633 C CA . ASP A 1 84 ? -34.170 -8.346 33.230 1.00 91.25 84 ASP A CA 1
ATOM 634 C C . ASP A 1 84 ? -34.841 -7.682 32.017 1.00 91.25 84 ASP A C 1
ATOM 636 O O . ASP A 1 84 ? -35.638 -8.318 31.331 1.00 91.25 84 ASP A O 1
ATOM 640 N N . LYS A 1 85 ? -34.494 -6.425 31.728 1.00 91.31 85 LYS A N 1
ATOM 641 C CA . LYS A 1 85 ? -35.045 -5.630 30.621 1.00 91.31 85 LYS A CA 1
ATOM 642 C C . LYS A 1 85 ? -34.187 -5.699 29.365 1.00 91.31 85 LYS A C 1
ATOM 644 O O . LYS A 1 85 ? -32.969 -5.826 29.447 1.00 91.31 85 LYS A O 1
ATOM 649 N N . VAL A 1 86 ? -34.824 -5.521 28.208 1.00 92.31 86 VAL A N 1
ATOM 650 C CA . VAL A 1 86 ? -34.143 -5.326 26.919 1.00 92.31 86 VAL A CA 1
ATOM 651 C C . VAL A 1 86 ? -33.244 -4.089 26.989 1.00 92.31 86 VAL A C 1
ATOM 653 O O . VAL A 1 86 ? -33.657 -3.039 27.484 1.00 92.31 86 VAL A O 1
ATOM 656 N N . ILE A 1 87 ? -32.011 -4.215 26.494 1.00 91.81 87 ILE A N 1
ATOM 657 C CA . ILE A 1 87 ? -31.065 -3.102 26.377 1.00 91.81 87 ILE A CA 1
ATOM 658 C C . ILE A 1 87 ? -30.886 -2.784 24.903 1.00 91.81 87 ILE A C 1
ATOM 660 O O . ILE A 1 87 ? -30.517 -3.658 24.125 1.00 91.81 87 ILE A O 1
ATOM 664 N N . LYS A 1 88 ? -31.084 -1.523 24.531 1.00 91.25 88 LYS A N 1
ATOM 665 C CA . LYS A 1 88 ? -30.698 -1.041 23.210 1.00 91.25 88 LYS A CA 1
ATOM 666 C C . LYS A 1 88 ? -29.220 -0.674 23.232 1.00 91.25 88 LYS A C 1
ATOM 668 O O . LYS A 1 88 ? -28.785 0.061 24.115 1.00 91.25 88 LYS A O 1
ATOM 673 N N . MET A 1 89 ? -28.456 -1.201 22.286 1.00 92.06 89 MET A N 1
ATOM 674 C CA . MET A 1 89 ? -27.064 -0.818 22.077 1.00 92.06 89 MET A CA 1
ATOM 675 C C . MET A 1 89 ? -26.985 -0.001 20.800 1.00 92.06 89 MET A C 1
ATOM 677 O O . MET A 1 89 ? -27.342 -0.500 19.738 1.00 92.06 89 MET A O 1
ATOM 681 N N . LEU A 1 90 ? -26.516 1.237 20.898 1.00 93.69 90 LEU A N 1
ATOM 682 C CA . LEU A 1 90 ? -26.308 2.144 19.776 1.00 93.69 90 LEU A CA 1
ATOM 683 C C . LEU A 1 90 ? -24.842 2.599 19.728 1.00 93.69 90 LEU A C 1
ATOM 685 O O . LEU A 1 90 ? -24.212 2.728 20.777 1.00 93.69 90 LEU A O 1
ATOM 689 N N . PRO A 1 91 ? -24.282 2.919 18.547 1.00 94.31 91 PRO A N 1
ATOM 690 C CA . PRO A 1 91 ? -22.954 3.536 18.455 1.00 94.31 91 PRO A CA 1
ATOM 691 C C . PRO A 1 91 ? -22.816 4.811 19.291 1.00 94.31 91 PRO A C 1
ATOM 693 O O . PRO A 1 91 ? -21.761 5.072 19.861 1.00 94.31 91 PRO A O 1
ATOM 696 N N . GLN A 1 92 ? -23.892 5.594 19.399 1.00 93.75 92 GLN A N 1
ATOM 697 C CA . GLN A 1 92 ? -23.927 6.863 20.126 1.00 93.75 92 GLN A CA 1
ATOM 698 C C . GLN A 1 92 ? -23.796 6.693 21.647 1.00 93.75 92 GLN A C 1
ATOM 700 O O . GLN A 1 92 ? -23.428 7.653 22.328 1.00 93.75 92 GLN A O 1
ATOM 705 N N . ASP A 1 93 ? -24.019 5.483 22.168 1.00 95.12 93 ASP A N 1
ATOM 706 C CA . ASP A 1 93 ? -23.801 5.155 23.582 1.00 95.12 93 ASP A CA 1
ATOM 707 C C . ASP A 1 93 ? -22.302 5.075 23.930 1.00 95.12 93 ASP A C 1
ATOM 709 O O . ASP A 1 93 ? -21.933 5.021 25.106 1.00 95.12 93 ASP A O 1
ATOM 713 N N . PHE A 1 94 ? -21.429 5.086 22.912 1.00 97.19 94 PHE A N 1
ATOM 714 C CA . PHE A 1 94 ? -19.979 5.019 23.038 1.00 97.19 94 PHE A CA 1
ATOM 715 C C . PHE A 1 94 ? -19.333 6.357 22.672 1.00 97.19 94 PHE A C 1
ATOM 717 O O . PHE A 1 94 ? -19.341 6.800 21.521 1.00 97.19 94 PHE A O 1
ATOM 724 N N . SER A 1 95 ? -18.705 6.996 23.655 1.00 97.38 95 SER A N 1
ATOM 725 C CA . SER A 1 95 ? -17.925 8.219 23.464 1.00 97.38 95 SER A CA 1
ATOM 726 C C . SER A 1 95 ? -16.438 7.907 23.568 1.00 97.38 95 SER A C 1
ATOM 728 O O . SER A 1 95 ? -15.998 7.366 24.577 1.00 97.38 95 SER A O 1
ATOM 730 N N . LEU A 1 96 ? -15.665 8.256 22.541 1.00 98.00 96 LEU A N 1
ATOM 731 C CA . LEU A 1 96 ? -14.210 8.141 22.569 1.00 98.00 96 LEU A CA 1
ATOM 732 C C . LEU A 1 96 ? -13.593 9.513 22.852 1.00 98.00 96 LEU A C 1
ATOM 734 O O . LEU A 1 96 ? -13.856 10.467 22.117 1.00 98.00 96 LEU A O 1
ATOM 738 N N . TYR A 1 97 ? -12.761 9.587 23.884 1.00 96.75 97 TYR A N 1
ATOM 739 C CA . TYR A 1 97 ? -12.082 10.799 24.323 1.00 96.75 97 TYR A CA 1
ATOM 740 C C . TYR A 1 97 ? -10.580 10.758 24.034 1.00 96.75 97 TYR A C 1
ATOM 742 O O . TYR A 1 97 ? -9.913 9.724 24.156 1.00 96.75 97 TYR A O 1
ATOM 750 N N . GLN A 1 98 ? -10.056 11.924 23.675 1.00 93.19 98 GLN A N 1
ATOM 751 C CA . GLN A 1 98 ? -8.643 12.256 23.564 1.00 93.19 98 GLN A CA 1
ATOM 752 C C . GLN A 1 98 ? -8.332 13.321 24.603 1.00 93.19 98 GLN A C 1
ATOM 754 O O . GLN A 1 98 ? -8.651 14.491 24.398 1.00 93.19 98 GLN A O 1
ATOM 759 N N . LYS A 1 99 ? -7.719 12.919 25.722 1.00 89.00 99 LYS A N 1
ATOM 760 C CA . LYS A 1 99 ? -7.701 13.762 26.928 1.00 89.00 99 LYS A CA 1
ATOM 761 C C . LYS A 1 99 ? -9.157 14.110 27.281 1.00 89.00 99 LYS A C 1
ATOM 763 O O . LYS A 1 99 ? -9.953 13.190 27.427 1.00 89.00 99 LYS A O 1
ATOM 768 N N . ASP A 1 100 ? -9.512 15.390 27.302 1.00 90.06 100 ASP A N 1
ATOM 769 C CA . ASP A 1 100 ? -10.863 15.863 27.614 1.00 90.06 100 ASP A CA 1
ATOM 770 C C . ASP A 1 100 ? -11.729 16.119 26.361 1.00 90.06 100 ASP A C 1
ATOM 772 O O . ASP A 1 100 ? -12.921 16.407 26.470 1.00 90.06 100 ASP A O 1
ATOM 776 N N . GLU A 1 101 ? -11.168 15.991 25.150 1.00 93.62 101 GLU A N 1
ATOM 777 C CA . GLU A 1 101 ? -11.893 16.228 23.896 1.00 93.62 101 GLU A CA 1
ATOM 778 C C . GLU A 1 101 ? -12.613 14.959 23.423 1.00 93.62 101 GLU A C 1
ATOM 780 O O . GLU A 1 101 ? -11.991 13.920 23.188 1.00 93.62 101 GLU A O 1
ATOM 785 N N . LYS A 1 102 ? -13.932 15.040 23.219 1.00 94.44 102 LYS A N 1
ATOM 786 C CA . LYS A 1 102 ? -14.696 13.968 22.569 1.00 94.44 102 LYS A CA 1
ATOM 787 C C . LYS A 1 102 ? -14.418 13.961 21.065 1.00 94.44 102 LYS A C 1
ATOM 789 O O . LYS A 1 102 ? -14.481 14.992 20.402 1.00 94.44 102 LYS A O 1
ATOM 794 N N . THR A 1 103 ? -14.167 12.777 20.524 1.00 93.88 103 THR A N 1
ATOM 795 C CA . THR A 1 103 ? -13.932 12.558 19.092 1.00 93.88 103 THR A CA 1
ATOM 796 C C . THR A 1 103 ? -15.225 12.236 18.346 1.00 93.88 103 THR A C 1
ATOM 798 O O . THR A 1 103 ? -16.197 11.734 18.920 1.00 93.88 103 THR A O 1
ATOM 801 N N . ASN A 1 104 ? -15.230 12.516 17.043 1.00 93.19 104 ASN A N 1
ATOM 802 C CA . ASN A 1 104 ? -16.364 12.236 16.170 1.00 93.19 104 ASN A CA 1
ATOM 803 C C . ASN A 1 104 ? -16.325 10.794 15.661 1.00 93.19 104 ASN A C 1
ATOM 805 O O . ASN A 1 104 ? -15.253 10.252 15.376 1.00 93.19 104 ASN A O 1
ATOM 809 N N . LEU A 1 105 ? -17.509 10.211 15.468 1.00 93.50 105 LEU A N 1
ATOM 810 C CA . LEU A 1 105 ? -17.652 8.959 14.731 1.00 93.50 105 LEU A CA 1
ATOM 811 C C . LEU A 1 105 ? -17.130 9.124 13.294 1.00 93.50 105 LEU A C 1
ATOM 813 O O . LEU A 1 105 ? -17.172 10.211 12.709 1.00 93.50 105 LEU A O 1
ATOM 817 N N . TYR A 1 106 ? -16.624 8.032 12.741 1.00 92.19 106 TYR A N 1
ATOM 818 C CA . TYR A 1 106 ? -16.256 7.898 11.340 1.00 92.19 106 TYR A CA 1
ATOM 819 C C . TYR A 1 106 ? -17.222 6.909 10.697 1.00 92.19 106 TYR A C 1
ATOM 821 O O . TYR A 1 106 ? -17.317 5.777 11.148 1.00 92.19 106 TYR A O 1
ATOM 829 N N . TYR A 1 107 ? -17.947 7.330 9.666 1.00 87.06 107 TYR A N 1
ATOM 830 C CA . TYR A 1 107 ? -18.899 6.458 8.983 1.00 87.06 107 TYR A CA 1
ATOM 831 C C . TYR A 1 107 ? -18.206 5.712 7.850 1.00 87.06 107 TYR A C 1
ATOM 833 O O . TYR A 1 107 ? -17.474 6.309 7.060 1.00 87.06 107 TYR A O 1
ATOM 841 N N . THR A 1 108 ? -18.449 4.410 7.770 1.00 85.69 108 THR A N 1
ATOM 842 C CA . THR A 1 108 ? -17.840 3.518 6.782 1.00 85.69 108 THR A CA 1
ATOM 843 C C . THR A 1 108 ? -18.901 2.628 6.136 1.00 85.69 108 THR A C 1
ATOM 845 O O . THR A 1 108 ? -20.035 2.555 6.590 1.00 85.69 108 THR A O 1
ATOM 848 N N . SER A 1 109 ? -18.542 1.945 5.053 1.00 83.31 109 SER A N 1
ATOM 849 C CA . SER A 1 109 ? -19.378 0.923 4.416 1.00 83.31 109 SER A CA 1
ATOM 850 C C . SER A 1 109 ? -19.091 -0.490 4.944 1.00 83.31 109 SER A C 1
ATOM 852 O O . SER A 1 109 ? -19.444 -1.464 4.281 1.00 83.31 109 SER A O 1
ATOM 854 N N . ASP A 1 110 ? -18.411 -0.624 6.090 1.00 84.69 110 ASP A N 1
ATOM 855 C CA . ASP A 1 110 ? -18.121 -1.925 6.705 1.00 84.69 110 ASP A CA 1
ATOM 856 C C . ASP A 1 110 ? -19.433 -2.629 7.100 1.00 84.69 110 ASP A C 1
ATOM 858 O O . ASP A 1 110 ? -20.176 -2.115 7.940 1.00 84.69 110 ASP A O 1
ATOM 862 N N . PRO A 1 111 ? -19.731 -3.823 6.556 1.00 84.69 111 PRO A N 1
ATOM 863 C CA . PRO A 1 111 ? -20.937 -4.562 6.921 1.00 84.69 111 PRO A CA 1
ATOM 864 C C . PRO A 1 111 ? -20.981 -4.968 8.404 1.00 84.69 111 PRO A C 1
ATOM 866 O O . PRO A 1 111 ? -22.069 -5.231 8.914 1.00 84.69 111 PRO A O 1
ATOM 869 N N . ASN A 1 112 ? -19.835 -5.001 9.096 1.00 87.12 112 ASN A N 1
ATOM 870 C CA . ASN A 1 112 ? -19.726 -5.313 10.524 1.00 87.12 112 ASN A CA 1
ATOM 871 C C . ASN A 1 112 ? -19.821 -4.077 11.436 1.00 87.12 112 ASN A C 1
ATOM 873 O O . ASN A 1 112 ? -19.612 -4.192 12.652 1.00 87.12 112 ASN A O 1
ATOM 877 N N . GLU A 1 113 ? -20.083 -2.893 10.877 1.00 92.12 113 GLU A N 1
ATOM 878 C CA . GLU A 1 113 ? -20.349 -1.699 11.670 1.00 92.12 113 GLU A CA 1
ATOM 879 C C . GLU A 1 113 ? -21.575 -1.927 12.569 1.00 92.12 113 GLU A C 1
ATOM 881 O O . GLU A 1 113 ? -22.581 -2.521 12.172 1.00 92.12 113 GLU A O 1
ATOM 886 N N . LEU A 1 114 ? -21.488 -1.466 13.815 1.00 93.31 114 LEU A N 1
ATOM 887 C CA . LEU A 1 114 ? -22.591 -1.525 14.760 1.00 93.31 114 LEU A CA 1
ATOM 888 C C . LEU A 1 114 ? -23.735 -0.632 14.253 1.00 93.31 114 LEU A C 1
ATOM 890 O O . LEU A 1 114 ? -23.681 0.583 14.378 1.00 93.31 114 LEU A O 1
ATOM 894 N N . LYS A 1 115 ? -24.807 -1.226 13.722 1.00 87.44 115 LYS A N 1
ATOM 895 C CA . LYS A 1 115 ? -26.002 -0.478 13.262 1.00 87.44 115 LYS A CA 1
ATOM 896 C C . LYS A 1 115 ? -26.976 -0.118 14.385 1.00 87.44 115 LYS A C 1
ATOM 898 O O . LYS A 1 115 ? -27.921 0.640 14.190 1.00 87.44 115 LYS A O 1
ATOM 903 N N . GLY A 1 116 ? -26.714 -0.664 15.563 1.00 86.38 116 GLY A N 1
ATOM 904 C CA . GLY A 1 116 ? -27.587 -0.608 16.713 1.00 86.38 116 GLY A CA 1
ATOM 905 C C . GLY A 1 116 ? -28.663 -1.691 16.697 1.00 86.38 116 GLY A C 1
ATOM 906 O O . GLY A 1 116 ? -29.038 -2.206 15.645 1.00 86.38 116 GLY A O 1
ATOM 907 N N . GLY A 1 117 ? -29.133 -2.068 17.880 1.00 86.75 117 GLY A N 1
ATOM 908 C CA . GLY A 1 117 ? -30.123 -3.129 18.020 1.00 86.75 117 GLY A CA 1
ATOM 909 C C . GLY A 1 117 ? -30.495 -3.409 19.466 1.00 86.75 117 GLY A C 1
ATOM 910 O O . GLY A 1 117 ? -29.834 -2.942 20.399 1.00 86.75 117 GLY A O 1
ATOM 911 N N . ASP A 1 118 ? -31.564 -4.177 19.618 1.00 93.25 118 ASP A N 1
ATOM 912 C CA . ASP A 1 118 ? -32.065 -4.619 20.909 1.00 93.25 118 ASP A CA 1
ATOM 913 C C . ASP A 1 118 ? -31.340 -5.892 21.351 1.00 93.25 118 ASP A C 1
ATOM 915 O O . ASP A 1 118 ? -31.055 -6.793 20.558 1.00 93.25 118 ASP A O 1
ATOM 919 N N . VAL A 1 119 ? -31.012 -5.949 22.637 1.00 95.06 119 VAL A N 1
ATOM 920 C CA . VAL A 1 119 ? -30.309 -7.061 23.268 1.00 95.06 119 VAL A CA 1
ATOM 921 C C . VAL A 1 119 ? -31.191 -7.602 24.381 1.00 95.06 119 VAL A C 1
ATOM 923 O O . VAL A 1 119 ? -31.277 -7.019 25.468 1.00 95.06 119 VAL A O 1
ATOM 926 N N . ASP A 1 120 ? -31.848 -8.725 24.110 1.00 96.75 120 ASP A N 1
ATOM 927 C CA . ASP A 1 120 ? -32.676 -9.423 25.093 1.00 96.75 120 ASP A CA 1
ATOM 928 C C . ASP A 1 120 ? -31.857 -9.921 26.290 1.00 96.75 120 ASP A C 1
ATOM 930 O O . ASP A 1 120 ? -30.635 -10.092 26.220 1.00 96.75 120 ASP A O 1
ATOM 934 N N . ASN A 1 121 ? -32.553 -10.201 27.392 1.00 96.56 121 ASN A N 1
ATOM 935 C CA . ASN A 1 121 ? -31.966 -10.787 28.594 1.00 96.56 121 ASN A CA 1
ATOM 936 C C . ASN A 1 121 ? -31.114 -12.024 28.254 1.00 96.56 121 ASN A C 1
ATOM 938 O O . ASN A 1 121 ? -31.530 -12.933 27.530 1.00 96.56 121 ASN A O 1
ATOM 942 N N . GLY A 1 122 ? -29.884 -12.041 28.768 1.00 96.62 122 GLY A N 1
ATOM 943 C CA . GLY A 1 122 ? -28.939 -13.141 28.616 1.00 96.62 122 GLY A CA 1
ATOM 944 C C . GLY A 1 122 ? -28.268 -13.209 27.244 1.00 96.62 122 GLY A C 1
ATOM 945 O O . GLY A 1 122 ? -27.305 -13.968 27.083 1.00 96.62 122 GLY A O 1
ATOM 946 N N . LYS A 1 123 ? -28.729 -12.423 26.261 1.00 97.62 123 LYS A N 1
ATOM 947 C CA . LYS A 1 123 ? -28.178 -12.389 24.904 1.00 97.62 123 LYS A CA 1
ATOM 948 C C . LYS A 1 123 ? -26.989 -11.438 24.801 1.00 97.62 123 LYS A C 1
ATOM 950 O O . LYS A 1 123 ? -26.703 -10.634 25.691 1.00 97.62 123 LYS A O 1
ATOM 955 N N . LYS A 1 124 ? -26.256 -11.592 23.699 1.00 95.25 124 LYS A N 1
ATOM 956 C CA . LYS A 1 124 ? -25.028 -10.864 23.393 1.00 95.25 124 LYS A CA 1
ATOM 957 C C . LYS A 1 124 ? -25.102 -10.307 21.976 1.00 95.25 124 LYS A C 1
ATOM 959 O O . LYS A 1 124 ? -25.531 -11.014 21.070 1.00 95.25 124 LYS A O 1
ATOM 964 N N . VAL A 1 125 ? -24.609 -9.088 21.796 1.00 94.25 125 VAL A N 1
ATOM 965 C CA . VAL A 1 125 ? -24.381 -8.461 20.492 1.00 94.25 125 VAL A CA 1
ATOM 966 C C . VAL A 1 125 ? -22.925 -8.007 20.389 1.00 94.25 125 VAL A C 1
ATOM 968 O O . VAL A 1 125 ? -22.287 -7.695 21.399 1.00 94.25 125 VAL A O 1
ATOM 971 N N . SER A 1 126 ? -22.393 -7.979 19.171 1.00 94.44 126 SER A N 1
ATOM 972 C CA . SER A 1 126 ? -21.061 -7.463 18.864 1.00 94.44 126 SER A CA 1
ATOM 973 C C . SER A 1 126 ? -21.138 -6.549 17.650 1.00 94.44 126 SER A C 1
ATOM 975 O O . SER A 1 126 ? -21.966 -6.760 16.768 1.00 94.44 126 SER A O 1
ATOM 977 N N . GLY A 1 127 ? -20.245 -5.570 17.581 1.00 94.75 127 GLY A N 1
ATOM 978 C CA . GLY A 1 127 ? -20.142 -4.693 16.423 1.00 94.75 127 GLY A CA 1
ATOM 979 C C . GLY A 1 127 ? -18.893 -3.832 16.473 1.00 94.75 127 GLY A C 1
ATOM 980 O O . GLY A 1 127 ? -18.226 -3.729 17.509 1.00 94.75 127 GLY A O 1
ATOM 981 N N . THR A 1 128 ? -18.578 -3.235 15.332 1.00 96.50 128 THR A N 1
ATOM 982 C CA . THR A 1 128 ? -17.432 -2.342 15.184 1.00 96.50 128 THR A CA 1
ATOM 983 C C . THR A 1 128 ? -17.892 -0.890 15.184 1.00 96.50 128 THR A C 1
ATOM 985 O O . THR A 1 128 ? -18.920 -0.564 14.597 1.00 96.50 128 THR A O 1
ATOM 988 N N . ILE A 1 129 ? -17.135 -0.016 15.837 1.00 96.88 129 ILE A N 1
ATOM 989 C CA . ILE A 1 129 ? -17.351 1.431 15.839 1.00 96.88 129 ILE A CA 1
ATOM 990 C C . ILE A 1 129 ? -16.061 2.090 15.360 1.00 96.88 129 ILE A C 1
ATOM 992 O O . ILE A 1 129 ? -14.963 1.661 15.723 1.00 96.88 129 ILE A O 1
ATOM 996 N N . TYR A 1 130 ? -16.192 3.127 14.545 1.00 96.12 130 TYR A N 1
ATOM 997 C CA . TYR A 1 130 ? -15.067 3.838 13.958 1.00 96.12 130 TYR A CA 1
ATOM 998 C C . TYR A 1 130 ? -15.066 5.298 14.412 1.00 96.12 130 TYR A C 1
ATOM 1000 O O . TYR A 1 130 ? -16.120 5.921 14.532 1.00 96.12 130 TYR A O 1
ATOM 1008 N N . TYR A 1 131 ? -13.878 5.853 14.648 1.00 96.12 131 TYR A N 1
ATOM 1009 C CA . TYR A 1 131 ? -13.694 7.227 15.118 1.00 96.12 131 TYR A CA 1
ATOM 1010 C C . TYR A 1 131 ? -12.633 7.965 14.301 1.00 96.12 131 TYR A C 1
ATOM 1012 O O . TYR A 1 131 ? -11.580 7.408 13.984 1.00 96.12 131 TYR A O 1
ATOM 1020 N N . ASN A 1 132 ? -12.888 9.245 14.020 1.00 93.88 132 ASN A N 1
ATOM 1021 C CA . ASN A 1 132 ? -11.899 10.178 13.484 1.00 93.88 132 ASN A CA 1
ATOM 1022 C C . ASN A 1 132 ? -11.024 10.695 14.629 1.00 93.88 132 ASN A C 1
ATOM 1024 O O . ASN A 1 132 ? -11.489 11.479 15.460 1.00 93.88 132 ASN A O 1
ATOM 1028 N N . VAL A 1 133 ? -9.749 10.320 14.648 1.00 94.56 133 VAL A N 1
ATOM 1029 C CA . VAL A 1 133 ? -8.853 10.573 15.783 1.00 94.56 133 VAL A CA 1
ATOM 1030 C C . VAL A 1 133 ? -7.603 11.342 15.354 1.00 94.56 133 VAL A C 1
ATOM 1032 O O . VAL A 1 133 ? -7.036 11.074 14.298 1.00 94.56 133 VAL A O 1
ATOM 1035 N N . LYS A 1 134 ? -7.164 12.302 16.175 1.00 92.81 134 LYS A N 1
ATOM 1036 C CA . LYS A 1 134 ? -5.787 12.828 16.140 1.00 92.81 134 LYS A CA 1
ATOM 1037 C C . LYS A 1 134 ? -4.822 11.839 16.793 1.00 92.81 134 LYS A C 1
ATOM 1039 O O . LYS A 1 134 ? -5.256 11.062 17.651 1.00 92.81 134 LYS A O 1
ATOM 1044 N N . ASP A 1 135 ? -3.537 11.916 16.458 1.00 90.81 135 ASP A N 1
ATOM 1045 C CA . ASP A 1 135 ? -2.510 11.102 17.117 1.00 90.81 135 ASP A CA 1
ATOM 1046 C C . ASP A 1 135 ? -2.408 11.433 18.618 1.00 90.81 135 ASP A C 1
ATOM 1048 O O . ASP A 1 135 ? -2.216 12.577 19.030 1.00 90.81 135 ASP A O 1
ATOM 1052 N N . SER A 1 136 ? -2.546 10.407 19.462 1.00 93.75 136 SER A N 1
ATOM 1053 C CA . SER A 1 136 ? -2.492 10.525 20.922 1.00 93.75 136 SER A CA 1
ATOM 1054 C C . SER A 1 136 ? -1.779 9.330 21.547 1.00 93.75 136 SER A C 1
ATOM 1056 O O . SER A 1 136 ? -1.787 8.217 21.016 1.00 93.75 136 SER A O 1
ATOM 1058 N N . SER A 1 137 ? -1.191 9.539 22.728 1.00 94.69 137 SER A N 1
ATOM 1059 C CA . SER A 1 137 ? -0.587 8.458 23.508 1.00 94.69 137 SER A CA 1
ATOM 1060 C C . SER A 1 137 ? -1.620 7.470 24.051 1.00 94.69 137 SER A C 1
ATOM 1062 O O . SER A 1 137 ? -1.299 6.293 24.218 1.00 94.69 137 SER A O 1
ATOM 1064 N N . SER A 1 138 ? -2.848 7.930 24.300 1.00 96.44 138 SER A N 1
ATOM 1065 C CA . SER A 1 138 ? -3.964 7.106 24.762 1.00 96.44 138 SER A CA 1
ATOM 1066 C C . SER A 1 138 ? -5.323 7.674 24.361 1.00 96.44 138 SER A C 1
ATOM 1068 O O . SER A 1 138 ? -5.465 8.882 24.157 1.00 96.44 138 SER A O 1
ATOM 1070 N N . TYR A 1 139 ? -6.320 6.795 24.337 1.00 97.31 139 TYR A N 1
ATOM 1071 C CA . TYR A 1 139 ? -7.735 7.128 24.179 1.00 97.31 139 TYR A CA 1
ATOM 1072 C C . TYR A 1 139 ? -8.549 6.524 25.326 1.00 97.31 139 TYR A C 1
ATOM 1074 O O . TYR A 1 139 ? -8.159 5.489 25.873 1.00 97.31 139 TYR A O 1
ATOM 1082 N N . GLU A 1 140 ? -9.683 7.136 25.662 1.00 97.75 140 GLU A N 1
ATOM 1083 C CA . GLU A 1 140 ? -10.665 6.562 26.589 1.00 97.75 140 GLU A CA 1
ATOM 1084 C C . GLU A 1 140 ? -11.979 6.292 25.852 1.00 97.75 140 GLU A C 1
ATOM 1086 O O . GLU A 1 140 ? -12.625 7.219 25.372 1.00 97.75 140 GLU A O 1
ATOM 1091 N N . LEU A 1 141 ? -12.379 5.024 25.756 1.00 98.25 141 LEU A N 1
ATOM 1092 C CA . LEU A 1 141 ? -13.689 4.630 25.248 1.00 98.25 141 LEU A CA 1
ATOM 1093 C C . LEU A 1 141 ? -14.652 4.480 26.424 1.00 98.25 141 LEU A C 1
ATOM 1095 O O . LEU A 1 141 ? -14.475 3.610 27.274 1.00 98.25 141 LEU A O 1
ATOM 1099 N N . VAL A 1 142 ? -15.691 5.301 26.446 1.00 97.44 142 VAL A N 1
ATOM 1100 C CA . VAL A 1 142 ? -16.698 5.329 27.503 1.00 97.44 142 VAL A CA 1
ATOM 1101 C C . VAL A 1 142 ? -18.020 4.844 26.943 1.00 97.44 142 VAL A C 1
ATOM 1103 O O . VAL A 1 142 ? -18.583 5.477 26.052 1.00 97.44 142 VAL A O 1
ATOM 1106 N N . TYR A 1 143 ? -18.540 3.759 27.504 1.00 96.69 143 TYR A N 1
ATOM 1107 C CA . TYR A 1 143 ? -19.925 3.356 27.314 1.00 96.69 143 TYR A CA 1
ATOM 1108 C C . TYR A 1 143 ? -20.787 3.909 28.446 1.00 96.69 143 TYR A C 1
ATOM 1110 O O . TYR A 1 143 ? -20.448 3.755 29.625 1.00 96.69 143 TYR A O 1
ATOM 1118 N N . LYS A 1 144 ? -21.922 4.506 28.086 1.00 94.56 144 LYS A N 1
ATOM 1119 C CA . LYS A 1 144 ? -22.953 4.932 29.030 1.00 94.56 144 LYS A CA 1
ATOM 1120 C C . LYS A 1 144 ? -24.301 4.402 28.563 1.00 94.56 144 LYS A C 1
ATOM 1122 O O . LYS A 1 144 ? -24.753 4.751 27.478 1.00 94.56 144 LYS A O 1
ATOM 1127 N N . LYS A 1 145 ? -24.948 3.581 29.396 1.00 89.81 145 LYS A N 1
ATOM 1128 C CA . LYS A 1 145 ? -26.286 3.063 29.095 1.00 89.81 145 LYS A CA 1
ATOM 1129 C C . LYS A 1 145 ? -27.270 4.231 28.962 1.00 89.81 145 LYS A C 1
ATOM 1131 O O . LYS A 1 145 ? -27.312 5.105 29.831 1.00 89.81 145 LYS A O 1
ATOM 1136 N N . TYR A 1 146 ? -28.080 4.216 27.905 1.00 84.69 146 TYR A N 1
ATOM 1137 C CA . TYR A 1 146 ? -29.212 5.128 27.778 1.00 84.69 146 TYR A CA 1
ATOM 1138 C C . TYR A 1 146 ? -30.224 4.891 28.906 1.00 84.69 146 TYR A C 1
ATOM 1140 O O . TYR A 1 146 ? -30.618 3.756 29.181 1.00 84.69 146 TYR A O 1
ATOM 1148 N N . ILE A 1 147 ? -30.645 5.972 29.558 1.00 82.81 147 ILE A N 1
ATOM 1149 C CA . ILE A 1 147 ? -31.592 5.940 30.673 1.00 82.81 147 ILE A CA 1
ATOM 1150 C C . ILE A 1 147 ? -32.794 6.795 30.300 1.00 82.81 147 ILE A C 1
ATOM 1152 O O . ILE A 1 147 ? -32.643 7.984 30.023 1.00 82.81 147 ILE A O 1
ATOM 1156 N N . MET A 1 148 ? -33.981 6.187 30.325 1.00 78.75 148 MET A N 1
ATOM 1157 C CA . MET A 1 148 ? -35.237 6.897 30.079 1.00 78.75 148 MET A CA 1
ATOM 1158 C C . MET A 1 148 ? -35.686 7.713 31.294 1.00 78.75 148 MET A C 1
ATOM 1160 O O . MET A 1 148 ? -36.123 8.849 31.139 1.00 78.75 148 MET A O 1
ATOM 1164 N N . ASP A 1 149 ? -35.585 7.143 32.501 1.00 83.50 149 ASP A N 1
ATOM 1165 C CA . ASP A 1 149 ? -35.987 7.795 33.753 1.00 83.50 149 ASP A CA 1
ATOM 1166 C C . ASP A 1 149 ? -34.827 7.781 34.770 1.00 83.50 149 ASP A C 1
ATOM 1168 O O . ASP A 1 149 ? -34.636 6.790 35.487 1.00 83.50 149 ASP A O 1
ATOM 1172 N N . PRO A 1 150 ? -34.058 8.882 34.877 1.00 81.62 150 PRO A N 1
ATOM 1173 C CA . PRO A 1 150 ? -32.927 8.992 35.799 1.00 81.62 150 PRO A CA 1
ATOM 1174 C C . PRO A 1 150 ? -33.296 8.846 37.281 1.00 81.62 150 PRO A C 1
ATOM 1176 O O . PRO A 1 150 ? -32.414 8.622 38.105 1.00 81.62 150 PRO A O 1
ATOM 1179 N N . LYS A 1 151 ? -34.581 8.985 37.649 1.00 84.19 151 LYS A N 1
ATOM 1180 C CA . LYS A 1 151 ? -35.039 8.800 39.036 1.00 84.19 151 LYS A CA 1
ATOM 1181 C C . LYS A 1 151 ? -35.259 7.328 39.383 1.00 84.19 151 LYS A C 1
ATOM 1183 O O . LYS A 1 151 ? -35.282 6.987 40.563 1.00 84.19 151 LYS A O 1
ATOM 1188 N N . LYS A 1 152 ? -35.447 6.466 38.379 1.00 81.25 152 LYS A N 1
ATOM 1189 C CA . LYS A 1 152 ? -35.753 5.036 38.556 1.00 81.25 152 LYS A CA 1
ATOM 1190 C C . LYS A 1 152 ? -34.613 4.116 38.147 1.00 81.25 152 LYS A C 1
ATOM 1192 O O . LYS A 1 152 ? -34.545 2.989 38.630 1.00 81.25 152 LYS A O 1
ATOM 1197 N N . GLU A 1 153 ? -33.730 4.570 37.268 1.00 80.56 153 GLU A N 1
ATOM 1198 C CA . GLU A 1 153 ? -32.611 3.776 36.772 1.00 80.56 153 GLU A CA 1
ATOM 1199 C C . GLU A 1 153 ? -31.278 4.344 37.250 1.00 80.56 153 GLU A C 1
ATOM 1201 O O . GLU A 1 153 ? -31.018 5.543 37.161 1.00 80.56 153 GLU A O 1
ATOM 1206 N N . LYS A 1 154 ? -30.410 3.460 37.749 1.00 83.56 154 LYS A N 1
ATOM 1207 C CA . LYS A 1 154 ? -29.045 3.827 38.125 1.00 83.56 154 LYS A CA 1
ATOM 1208 C C . LYS A 1 154 ? -28.190 4.025 36.880 1.00 83.56 154 LYS A C 1
ATOM 1210 O O . LYS A 1 154 ? -28.343 3.305 35.894 1.00 83.56 154 LYS A O 1
ATOM 1215 N N . GLU A 1 155 ? -27.249 4.959 36.968 1.00 86.94 155 GLU A N 1
ATOM 1216 C CA . GLU A 1 155 ? -26.230 5.130 35.940 1.00 86.94 155 GLU A CA 1
ATOM 1217 C C . GLU A 1 155 ? -25.360 3.874 35.828 1.00 86.94 155 GLU A C 1
ATOM 1219 O O . GLU A 1 155 ? -24.801 3.388 36.813 1.00 86.94 155 GLU A O 1
ATOM 1224 N N . GLU A 1 156 ? -25.237 3.355 34.608 1.00 91.75 156 GLU A N 1
ATOM 1225 C CA . GLU A 1 156 ? -24.314 2.277 34.274 1.00 91.75 156 GLU A CA 1
ATOM 1226 C C . GLU A 1 156 ? -23.311 2.799 33.247 1.00 91.75 156 GLU A C 1
ATOM 1228 O O . GLU A 1 156 ? -23.655 3.081 32.095 1.00 91.75 156 GLU A O 1
ATOM 1233 N N . LYS A 1 157 ? -22.064 2.951 33.699 1.00 94.81 157 LYS A N 1
ATOM 1234 C CA . LYS A 1 157 ? -20.938 3.477 32.927 1.00 94.81 157 LYS A CA 1
ATOM 1235 C C . LYS A 1 157 ? -19.779 2.487 32.973 1.00 94.81 157 LYS A C 1
ATOM 1237 O O . LYS A 1 157 ? -19.474 1.939 34.031 1.00 94.81 157 LYS A O 1
ATOM 1242 N N . ILE A 1 158 ? -19.123 2.276 31.836 1.00 96.69 158 ILE A N 1
ATOM 1243 C CA . ILE A 1 158 ? -17.907 1.462 31.727 1.00 96.69 158 ILE A CA 1
ATOM 1244 C C . ILE A 1 158 ? -16.892 2.234 30.880 1.00 96.69 158 ILE A C 1
ATOM 1246 O O . ILE A 1 158 ? -17.214 2.644 29.767 1.00 96.69 158 ILE A O 1
ATOM 1250 N N . SER A 1 159 ? -15.675 2.408 31.398 1.00 96.88 159 SER A N 1
ATOM 1251 C CA . SER A 1 159 ? -14.573 3.093 30.707 1.00 96.88 159 SER A CA 1
ATOM 1252 C C . SER A 1 159 ? -13.449 2.117 30.357 1.00 96.88 159 SER A C 1
ATOM 1254 O O . SER A 1 159 ? -13.016 1.332 31.205 1.00 96.88 159 SER A O 1
ATOM 1256 N N . PHE A 1 160 ? -12.931 2.211 29.133 1.00 97.88 160 PHE A N 1
ATOM 1257 C CA . PHE A 1 160 ? -11.753 1.484 28.667 1.00 97.88 160 PHE A CA 1
ATOM 1258 C C . PHE A 1 160 ? -10.643 2.446 28.255 1.00 97.88 160 PHE A C 1
ATOM 1260 O O . PHE A 1 160 ? -10.887 3.400 27.521 1.00 97.88 160 PHE A O 1
ATOM 1267 N N . LYS A 1 161 ? -9.406 2.152 28.649 1.00 97.12 161 LYS A N 1
ATOM 1268 C CA . LYS A 1 161 ? -8.200 2.823 28.175 1.00 97.12 161 LYS A CA 1
ATOM 1269 C C . LYS A 1 161 ? -7.596 2.056 27.004 1.00 97.12 161 LYS A C 1
ATOM 1271 O O . LYS A 1 161 ? -7.358 0.851 27.079 1.00 97.12 161 LYS A O 1
ATOM 1276 N N . ILE A 1 162 ? -7.292 2.784 25.938 1.00 97.62 162 ILE A N 1
ATOM 1277 C CA . ILE A 1 162 ? -6.663 2.276 24.719 1.00 97.62 162 ILE A CA 1
ATOM 1278 C C . ILE A 1 162 ? -5.278 2.915 24.588 1.00 97.62 162 ILE A C 1
ATOM 1280 O O . ILE A 1 162 ? -5.151 4.139 24.630 1.00 97.62 162 ILE A O 1
ATOM 1284 N N . GLN A 1 163 ? -4.238 2.097 24.421 1.00 96.69 163 GLN A N 1
ATOM 1285 C CA . GLN A 1 163 ? -2.846 2.553 24.329 1.00 96.6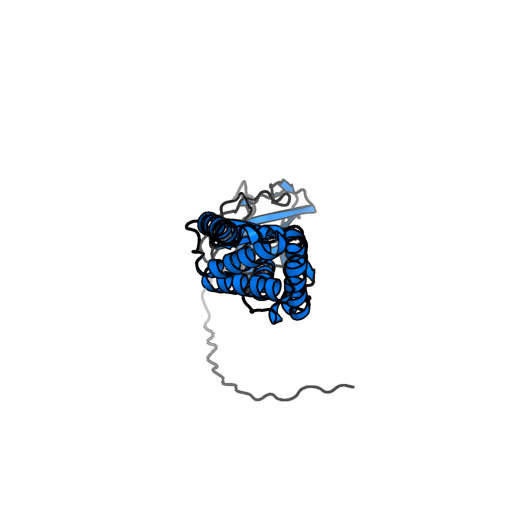9 163 GLN A CA 1
ATOM 1286 C C . GLN A 1 163 ? -2.511 3.006 22.901 1.00 96.69 163 GLN A C 1
ATOM 1288 O O . GLN A 1 163 ? -2.079 2.219 22.062 1.00 96.69 163 GLN A O 1
ATOM 1293 N N . GLY A 1 164 ? -2.705 4.293 22.613 1.00 94.62 164 GLY A N 1
ATOM 1294 C CA . GLY A 1 164 ? -2.525 4.865 21.276 1.00 94.62 164 GLY A CA 1
ATOM 1295 C C . GLY A 1 164 ? -1.108 4.708 20.714 1.00 94.62 164 GLY A C 1
ATOM 1296 O O . GLY A 1 164 ? -0.964 4.439 19.524 1.00 94.62 164 GLY A O 1
ATOM 1297 N N . LYS A 1 165 ? -0.066 4.767 21.561 1.00 94.06 165 LYS A N 1
ATOM 1298 C CA . LYS A 1 165 ? 1.327 4.523 21.128 1.00 94.06 165 LYS A CA 1
ATOM 1299 C C . LYS A 1 165 ? 1.531 3.111 20.574 1.00 94.06 165 LYS A C 1
ATOM 1301 O O . LYS A 1 165 ? 2.141 2.948 19.525 1.00 94.06 165 LYS A O 1
ATOM 1306 N N . GLU A 1 166 ? 0.993 2.100 21.251 1.00 94.06 166 GLU A N 1
ATOM 1307 C CA . GLU A 1 166 ? 1.100 0.705 20.805 1.00 94.06 166 GLU A CA 1
ATOM 1308 C C . GLU A 1 166 ? 0.351 0.480 19.489 1.00 94.06 166 GLU A C 1
ATOM 1310 O O . GLU A 1 166 ? 0.822 -0.252 18.618 1.00 94.06 166 GLU A O 1
ATOM 1315 N N . LEU A 1 167 ? -0.798 1.143 19.317 1.00 94.62 167 LEU A N 1
ATOM 1316 C CA . LEU A 1 167 ? -1.539 1.110 18.058 1.00 94.62 167 LEU A CA 1
ATOM 1317 C C . LEU A 1 167 ? -0.772 1.793 16.925 1.00 94.62 167 LEU A C 1
ATOM 1319 O O . LEU A 1 167 ? -0.779 1.282 15.810 1.00 94.62 167 LEU A O 1
ATOM 1323 N N . ALA A 1 168 ? -0.101 2.916 17.192 1.00 92.44 168 ALA A N 1
ATOM 1324 C CA . ALA A 1 168 ? 0.679 3.635 16.187 1.00 92.44 168 ALA A CA 1
ATOM 1325 C C . ALA A 1 168 ? 1.858 2.796 15.676 1.00 92.44 168 ALA A C 1
ATOM 1327 O O . ALA A 1 168 ? 2.105 2.771 14.471 1.00 92.44 168 ALA A O 1
ATOM 1328 N N . GLU A 1 169 ? 2.534 2.066 16.568 1.00 91.25 169 GLU A N 1
ATOM 1329 C CA . GLU A 1 169 ? 3.603 1.137 16.193 1.00 91.25 169 GLU A CA 1
ATOM 1330 C C . GLU A 1 169 ? 3.084 -0.011 15.323 1.00 91.25 169 GLU A C 1
ATOM 1332 O O . GLU A 1 169 ? 3.646 -0.270 14.260 1.00 91.25 169 GLU A O 1
ATOM 1337 N N . LYS A 1 170 ? 1.962 -0.638 15.703 1.00 90.25 170 LYS A N 1
ATOM 1338 C CA . LYS A 1 170 ? 1.315 -1.674 14.877 1.00 90.25 170 LYS A CA 1
ATOM 1339 C C . LYS A 1 170 ? 0.856 -1.127 13.526 1.00 90.25 170 LYS A C 1
ATOM 1341 O O . LYS A 1 170 ? 1.007 -1.783 12.506 1.00 90.25 170 LYS A O 1
ATOM 1346 N N . ALA A 1 171 ? 0.349 0.102 13.490 1.00 91.25 171 ALA A N 1
ATOM 1347 C CA . ALA A 1 171 ? -0.151 0.725 12.270 1.00 91.25 171 ALA A CA 1
ATOM 1348 C C . ALA A 1 171 ? 0.936 1.026 11.230 1.00 91.25 171 ALA A C 1
ATOM 1350 O O . ALA A 1 171 ? 0.598 1.255 10.070 1.00 91.25 171 ALA A O 1
ATOM 1351 N N . LYS A 1 172 ? 2.227 0.983 11.594 1.00 89.06 172 LYS A N 1
ATOM 1352 C CA . LYS A 1 172 ? 3.320 1.000 10.605 1.00 89.06 172 LYS A CA 1
ATOM 1353 C C . LYS A 1 172 ? 3.199 -0.172 9.626 1.00 89.06 172 LYS A C 1
ATOM 1355 O O . LYS A 1 172 ? 3.535 -0.028 8.456 1.00 89.06 172 LYS A O 1
ATOM 1360 N N . GLU A 1 173 ? 2.629 -1.300 10.061 1.00 90.00 173 GLU A N 1
ATOM 1361 C CA . GLU A 1 173 ? 2.371 -2.458 9.199 1.00 90.00 173 GLU A CA 1
ATOM 1362 C C . GLU A 1 173 ? 1.400 -2.144 8.049 1.00 90.00 173 GLU A C 1
ATOM 1364 O O . GLU A 1 173 ? 1.509 -2.752 6.986 1.00 90.00 173 GLU A O 1
ATOM 1369 N N . LEU A 1 174 ? 0.517 -1.147 8.202 1.00 91.88 174 LEU A N 1
ATOM 1370 C CA . LEU A 1 174 ? -0.405 -0.719 7.141 1.00 91.88 174 LEU A CA 1
ATOM 1371 C C . LEU A 1 174 ? 0.321 -0.139 5.921 1.00 91.88 174 LEU A C 1
ATOM 1373 O O . LEU A 1 174 ? -0.260 -0.119 4.842 1.00 91.88 174 LEU A O 1
ATOM 1377 N N . GLN A 1 175 ? 1.562 0.338 6.083 1.00 92.44 175 GLN A N 1
ATOM 1378 C CA . GLN A 1 175 ? 2.370 0.902 4.994 1.00 92.44 175 GLN A CA 1
ATOM 1379 C C . GLN A 1 175 ? 3.346 -0.106 4.377 1.00 92.44 175 GLN A C 1
ATOM 1381 O O . GLN A 1 175 ? 3.932 0.175 3.333 1.00 92.44 175 GLN A O 1
ATOM 1386 N N . ARG A 1 176 ? 3.466 -1.316 4.942 1.00 95.00 176 ARG A N 1
ATOM 1387 C CA . ARG A 1 176 ? 4.359 -2.368 4.424 1.00 95.00 176 ARG A CA 1
ATOM 1388 C C . ARG A 1 176 ? 4.165 -2.695 2.938 1.00 95.00 176 ARG A C 1
ATOM 1390 O O . ARG A 1 176 ? 5.181 -2.853 2.265 1.00 95.00 176 ARG A O 1
ATOM 1397 N N . PRO A 1 177 ? 2.937 -2.744 2.380 1.00 97.06 177 PRO A N 1
ATOM 1398 C CA . PRO A 1 177 ? 2.769 -2.925 0.939 1.00 97.06 177 PRO A CA 1
ATOM 1399 C C . PRO A 1 177 ? 3.435 -1.824 0.098 1.00 97.06 177 PRO A C 1
ATOM 1401 O O . PRO A 1 177 ? 4.035 -2.118 -0.934 1.00 97.06 177 PRO A O 1
ATOM 1404 N N . ALA A 1 178 ? 3.348 -0.561 0.531 1.00 97.69 178 ALA A N 1
ATOM 1405 C CA . ALA A 1 178 ? 3.960 0.568 -0.172 1.00 97.69 178 ALA A CA 1
ATOM 1406 C C . ALA A 1 178 ? 5.488 0.573 -0.030 1.00 97.69 178 ALA A C 1
ATOM 1408 O O . ALA A 1 178 ? 6.198 0.827 -1.003 1.00 97.69 178 ALA A O 1
ATOM 1409 N N . GLU A 1 179 ? 6.005 0.218 1.149 1.00 97.69 179 GLU A N 1
ATOM 1410 C CA . GLU A 1 179 ? 7.442 0.013 1.361 1.00 97.69 179 GLU A CA 1
ATOM 1411 C C . GLU A 1 179 ? 7.990 -1.089 0.444 1.00 97.69 179 GLU A C 1
ATOM 1413 O O . GLU A 1 179 ? 9.023 -0.896 -0.198 1.00 97.69 179 GLU A O 1
ATOM 1418 N N . ALA A 1 180 ? 7.277 -2.215 0.327 1.00 97.94 180 ALA A N 1
ATOM 1419 C CA . ALA A 1 180 ? 7.646 -3.312 -0.563 1.00 97.94 180 ALA A CA 1
ATOM 1420 C C . ALA A 1 180 ? 7.640 -2.878 -2.036 1.00 97.94 180 ALA A C 1
ATOM 1422 O O . ALA A 1 180 ? 8.631 -3.089 -2.734 1.00 97.94 180 ALA A O 1
ATOM 1423 N N . LEU A 1 181 ? 6.579 -2.205 -2.505 1.00 98.44 181 LEU A N 1
ATOM 1424 C CA . LEU A 1 181 ? 6.536 -1.665 -3.871 1.00 98.44 181 LEU A CA 1
ATOM 1425 C C . LEU A 1 181 ? 7.691 -0.689 -4.130 1.00 98.44 181 LEU A C 1
ATOM 1427 O O . LEU A 1 181 ? 8.333 -0.753 -5.176 1.00 98.44 181 LEU A O 1
ATOM 1431 N N . THR A 1 182 ? 7.988 0.184 -3.167 1.00 98.56 182 THR A N 1
ATOM 1432 C CA . THR A 1 182 ? 9.113 1.124 -3.256 1.00 98.56 182 THR A CA 1
ATOM 1433 C C . THR A 1 182 ? 10.439 0.388 -3.411 1.00 98.56 182 THR A C 1
ATOM 1435 O O . THR A 1 182 ? 11.238 0.772 -4.260 1.00 98.56 182 THR A O 1
ATOM 1438 N N . ALA A 1 183 ? 10.661 -0.691 -2.654 1.00 98.44 183 ALA A N 1
ATOM 1439 C CA . ALA A 1 183 ? 11.865 -1.509 -2.776 1.00 98.44 183 ALA A CA 1
ATOM 1440 C C . ALA A 1 183 ? 11.978 -2.174 -4.159 1.00 98.44 183 ALA A C 1
ATOM 1442 O O . ALA A 1 183 ? 13.050 -2.123 -4.757 1.00 98.44 183 ALA A O 1
ATOM 1443 N N . TYR A 1 184 ? 10.885 -2.717 -4.711 1.00 98.12 184 TYR A N 1
ATOM 1444 C CA . TYR A 1 184 ? 10.885 -3.263 -6.076 1.00 98.12 184 TYR A CA 1
ATOM 1445 C C . TYR A 1 184 ? 11.234 -2.205 -7.128 1.00 98.12 184 TYR A C 1
ATOM 1447 O O . TYR A 1 184 ? 12.095 -2.440 -7.974 1.00 98.12 184 TYR A O 1
ATOM 1455 N N . LEU A 1 185 ? 10.600 -1.028 -7.068 1.00 98.06 185 LEU A N 1
ATOM 1456 C CA . LEU A 1 185 ? 10.862 0.071 -8.004 1.00 98.06 185 LEU A CA 1
ATOM 1457 C C . LEU A 1 185 ? 12.305 0.574 -7.888 1.00 98.06 185 LEU A C 1
ATOM 1459 O O . LEU A 1 185 ? 12.976 0.778 -8.900 1.00 98.06 185 LEU A O 1
ATOM 1463 N N . ASN A 1 186 ? 12.803 0.725 -6.659 1.00 98.31 186 ASN A N 1
ATOM 1464 C CA . ASN A 1 186 ? 14.176 1.136 -6.394 1.00 98.31 186 ASN A CA 1
ATOM 1465 C C . ASN A 1 186 ? 15.197 0.114 -6.904 1.00 98.31 186 ASN A C 1
ATOM 1467 O O . ASN A 1 186 ? 16.194 0.509 -7.511 1.00 98.31 186 ASN A O 1
ATOM 1471 N N . ALA A 1 187 ? 14.943 -1.180 -6.718 1.00 97.50 187 ALA A N 1
ATOM 1472 C CA . ALA A 1 187 ? 15.842 -2.228 -7.183 1.00 97.50 187 ALA A CA 1
ATOM 1473 C C . ALA A 1 187 ? 15.851 -2.318 -8.713 1.00 97.50 187 ALA A C 1
ATOM 1475 O O . ALA A 1 187 ? 16.920 -2.371 -9.321 1.00 97.50 187 ALA A O 1
ATOM 1476 N N . ALA A 1 188 ? 14.672 -2.264 -9.339 1.00 95.56 188 ALA A N 1
ATOM 1477 C CA . ALA A 1 188 ? 14.535 -2.306 -10.789 1.00 95.56 188 ALA A CA 1
ATOM 1478 C C . ALA A 1 188 ? 15.204 -1.090 -11.458 1.00 95.56 188 ALA A C 1
ATOM 1480 O O . ALA A 1 188 ? 16.064 -1.244 -12.328 1.00 95.56 188 ALA A O 1
ATOM 1481 N N . PHE A 1 189 ? 14.864 0.125 -11.018 1.00 96.00 189 PHE A N 1
ATOM 1482 C CA . PHE A 1 189 ? 15.160 1.346 -11.775 1.00 96.00 189 PHE A CA 1
ATOM 1483 C C . PHE A 1 189 ? 16.188 2.279 -11.122 1.00 96.00 189 PHE A C 1
ATOM 1485 O O . PHE A 1 189 ? 16.777 3.097 -11.818 1.00 96.00 189 PHE A O 1
ATOM 1492 N N . TYR A 1 190 ? 16.486 2.152 -9.827 1.00 97.44 190 TYR A N 1
ATOM 1493 C CA . TYR A 1 190 ? 17.319 3.129 -9.103 1.00 97.44 190 TYR A CA 1
ATOM 1494 C C . TYR A 1 190 ? 18.585 2.555 -8.462 1.00 97.44 190 TYR A C 1
ATOM 1496 O O . TYR A 1 190 ? 19.279 3.295 -7.768 1.00 97.44 190 TYR A O 1
ATOM 1504 N N . ASP A 1 191 ? 18.889 1.273 -8.694 1.00 96.44 191 ASP A N 1
ATOM 1505 C CA . ASP A 1 191 ? 20.061 0.583 -8.129 1.00 96.44 191 ASP A CA 1
ATOM 1506 C C . ASP A 1 191 ? 20.117 0.656 -6.595 1.00 96.44 191 ASP A C 1
ATOM 1508 O O . ASP A 1 191 ? 21.178 0.786 -5.984 1.00 96.44 191 ASP A O 1
ATOM 1512 N N . LYS A 1 192 ? 18.945 0.606 -5.956 1.00 97.25 192 LYS A N 1
ATOM 1513 C CA . LYS A 1 192 ? 18.780 0.751 -4.505 1.00 97.25 192 LYS A CA 1
ATOM 1514 C C . LYS A 1 192 ? 17.884 -0.342 -3.952 1.00 97.25 192 LYS A C 1
ATOM 1516 O O . LYS A 1 192 ? 17.083 -0.918 -4.671 1.00 97.25 192 LYS A O 1
ATOM 1521 N N . ASP A 1 193 ? 17.983 -0.580 -2.650 1.00 97.62 193 ASP A N 1
ATOM 1522 C CA . ASP A 1 193 ? 17.018 -1.374 -1.879 1.00 97.62 193 ASP A CA 1
ATOM 1523 C C . ASP A 1 193 ? 16.815 -2.836 -2.321 1.00 97.62 193 ASP A C 1
ATOM 1525 O O . ASP A 1 193 ? 15.909 -3.500 -1.819 1.00 97.62 193 ASP A O 1
ATOM 1529 N N . SER A 1 194 ? 17.679 -3.394 -3.177 1.00 96.75 194 SER A N 1
ATOM 1530 C CA . SER A 1 194 ? 17.631 -4.820 -3.536 1.00 96.75 194 SER A CA 1
ATOM 1531 C C . SER A 1 194 ? 17.780 -5.723 -2.307 1.00 96.75 194 SER A C 1
ATOM 1533 O O . SER A 1 194 ? 17.115 -6.746 -2.197 1.00 96.75 194 SER A O 1
ATOM 1535 N N . ASN A 1 195 ? 18.572 -5.307 -1.318 1.00 96.75 195 ASN A N 1
ATOM 1536 C CA . ASN A 1 195 ? 18.687 -5.992 -0.031 1.00 96.75 195 ASN A CA 1
ATOM 1537 C C . ASN A 1 195 ? 17.382 -5.982 0.785 1.00 96.75 195 ASN A C 1
ATOM 1539 O O . ASN A 1 195 ? 17.126 -6.927 1.523 1.00 96.75 195 ASN A O 1
ATOM 1543 N N . LYS A 1 196 ? 16.539 -4.950 0.642 1.00 97.44 196 LYS A N 1
ATOM 1544 C CA . LYS A 1 196 ? 15.263 -4.843 1.368 1.00 97.44 196 LYS A CA 1
ATOM 1545 C C . LYS A 1 196 ? 14.169 -5.735 0.786 1.00 97.44 196 LYS A C 1
ATOM 1547 O O . LYS A 1 196 ? 13.198 -6.014 1.485 1.00 97.44 196 LYS A O 1
ATOM 1552 N N . ILE A 1 197 ? 14.306 -6.184 -0.465 1.00 97.44 197 ILE A N 1
ATOM 1553 C CA . ILE A 1 197 ? 13.324 -7.074 -1.104 1.00 97.44 197 ILE A CA 1
ATOM 1554 C C . ILE A 1 197 ? 13.150 -8.352 -0.283 1.00 97.44 197 ILE A C 1
ATOM 1556 O O . ILE A 1 197 ? 12.014 -8.773 -0.074 1.00 97.44 197 ILE A O 1
ATOM 1560 N N . ASN A 1 198 ? 14.230 -8.925 0.252 1.00 95.69 198 ASN A N 1
ATOM 1561 C CA . ASN A 1 198 ? 14.134 -10.148 1.046 1.00 95.69 198 ASN A CA 1
ATOM 1562 C C . ASN A 1 198 ? 13.281 -9.958 2.302 1.00 95.69 198 ASN A C 1
ATOM 1564 O O . ASN A 1 198 ? 12.322 -10.699 2.517 1.00 95.69 198 ASN A O 1
ATOM 1568 N N . ASP A 1 199 ? 13.552 -8.902 3.065 1.00 95.12 199 ASP A N 1
ATOM 1569 C CA . ASP A 1 199 ? 12.809 -8.603 4.287 1.00 95.12 199 ASP A CA 1
ATOM 1570 C C . ASP A 1 199 ? 11.334 -8.285 3.998 1.00 95.12 199 ASP A C 1
ATOM 1572 O O . ASP A 1 199 ? 10.440 -8.737 4.717 1.00 95.12 199 ASP A O 1
ATOM 1576 N N . LEU A 1 200 ? 11.070 -7.523 2.931 1.00 96.81 200 LEU A N 1
ATOM 1577 C CA . LEU A 1 200 ? 9.744 -6.984 2.622 1.00 96.81 200 LEU A CA 1
ATOM 1578 C C . LEU A 1 200 ? 8.854 -7.925 1.806 1.00 96.81 200 LEU A C 1
ATOM 1580 O O . LEU A 1 200 ? 7.639 -7.749 1.827 1.00 96.81 200 LEU A O 1
ATOM 1584 N N . SER A 1 201 ? 9.414 -8.912 1.104 1.00 96.25 201 SER A N 1
ATOM 1585 C CA . SER A 1 201 ? 8.664 -9.787 0.182 1.00 96.25 201 SER A CA 1
ATOM 1586 C C . SER A 1 201 ? 8.991 -11.281 0.313 1.00 96.25 201 SER A C 1
ATOM 1588 O O . SER A 1 201 ? 8.246 -12.134 -0.183 1.00 96.25 201 SER A O 1
ATOM 1590 N N . GLY A 1 202 ? 10.100 -11.615 0.978 1.00 95.81 202 GLY A N 1
ATOM 1591 C CA . GLY A 1 202 ? 10.654 -12.966 1.029 1.00 95.81 202 GLY A CA 1
ATOM 1592 C C . GLY A 1 202 ? 11.335 -13.418 -0.267 1.00 95.81 202 GLY A C 1
ATOM 1593 O O . GLY A 1 202 ? 11.654 -14.597 -0.385 1.00 95.81 202 GLY A O 1
ATOM 1594 N N . GLU A 1 203 ? 11.515 -12.538 -1.254 1.00 95.94 203 GLU A N 1
ATOM 1595 C CA . GLU A 1 203 ? 12.198 -12.850 -2.516 1.00 95.94 203 GLU A CA 1
ATOM 1596 C C . GLU A 1 203 ? 13.692 -12.505 -2.464 1.00 95.94 203 GLU A C 1
ATOM 1598 O O . GLU A 1 203 ? 14.145 -11.694 -1.655 1.00 95.94 203 GLU A O 1
ATOM 1603 N N . ASP A 1 204 ? 14.489 -13.134 -3.326 1.00 97.44 204 ASP A N 1
ATOM 1604 C CA . ASP A 1 204 ? 15.889 -12.751 -3.497 1.00 97.44 204 ASP A CA 1
ATOM 1605 C C . ASP A 1 204 ? 15.963 -11.503 -4.386 1.00 97.44 204 ASP A C 1
ATOM 1607 O O . ASP A 1 204 ? 15.645 -11.542 -5.576 1.00 97.44 204 ASP A O 1
ATOM 1611 N N . GLY A 1 205 ? 16.390 -10.379 -3.811 1.00 96.75 205 GLY A N 1
ATOM 1612 C CA . GLY A 1 205 ? 16.456 -9.115 -4.541 1.00 96.75 205 GLY A CA 1
ATOM 1613 C C . GLY A 1 205 ? 17.481 -9.096 -5.677 1.00 96.75 205 GLY A C 1
ATOM 1614 O O . GLY A 1 205 ? 17.310 -8.353 -6.639 1.00 96.75 205 GLY A O 1
ATOM 1615 N N . THR A 1 206 ? 18.533 -9.916 -5.607 1.00 96.44 206 THR A N 1
ATOM 1616 C CA . THR A 1 206 ? 19.538 -10.022 -6.675 1.00 96.44 206 THR A CA 1
ATOM 1617 C C . THR A 1 206 ? 18.990 -10.834 -7.844 1.00 96.44 206 THR A C 1
ATOM 1619 O O . THR A 1 206 ? 19.190 -10.459 -9.000 1.00 96.44 206 THR A O 1
ATOM 1622 N N . ALA A 1 207 ? 18.276 -11.925 -7.560 1.00 97.56 207 ALA A N 1
ATOM 1623 C CA . ALA A 1 207 ? 17.548 -12.695 -8.559 1.00 97.56 207 ALA A CA 1
ATOM 1624 C C . ALA A 1 207 ? 16.473 -11.831 -9.234 1.00 97.56 207 ALA A C 1
ATOM 1626 O O . ALA A 1 207 ? 16.426 -11.789 -10.461 1.00 97.56 207 ALA A O 1
ATOM 1627 N N . PHE A 1 208 ? 15.711 -11.058 -8.451 1.00 96.44 208 PHE A N 1
ATOM 1628 C CA . PHE A 1 208 ? 14.714 -10.119 -8.969 1.00 96.44 208 PHE A CA 1
ATOM 1629 C C . PHE A 1 208 ? 15.317 -9.111 -9.959 1.00 96.44 208 PHE A C 1
ATOM 1631 O O . PHE A 1 208 ? 14.816 -8.958 -11.069 1.00 96.44 208 PHE A O 1
ATOM 1638 N N . VAL A 1 209 ? 16.426 -8.445 -9.608 1.00 96.19 209 VAL A N 1
ATOM 1639 C CA . VAL A 1 209 ? 17.063 -7.461 -10.508 1.00 96.19 209 VAL A CA 1
ATOM 1640 C C . VAL A 1 209 ? 17.512 -8.107 -11.824 1.00 96.19 209 VAL A C 1
ATOM 1642 O O . VAL A 1 209 ? 17.311 -7.527 -12.893 1.00 96.19 209 VAL A O 1
ATOM 1645 N N . LYS A 1 210 ? 18.075 -9.322 -11.769 1.00 95.94 210 LYS A N 1
ATOM 1646 C CA . LYS A 1 210 ? 18.470 -10.076 -12.971 1.00 95.94 210 LYS A CA 1
ATOM 1647 C C . LYS A 1 210 ? 17.269 -10.459 -13.834 1.00 95.94 210 LYS A C 1
ATOM 1649 O O . LYS A 1 210 ? 17.354 -10.401 -15.062 1.00 95.94 210 LYS A O 1
ATOM 1654 N N . GLU A 1 211 ? 16.160 -10.843 -13.210 1.00 94.81 211 GLU A N 1
ATOM 1655 C CA . GLU A 1 211 ? 14.917 -11.180 -13.902 1.00 94.81 211 GLU A CA 1
ATOM 1656 C C . GLU A 1 211 ? 14.306 -9.957 -14.592 1.00 94.81 211 GLU A C 1
ATOM 1658 O O . GLU A 1 211 ? 13.887 -10.063 -15.744 1.00 94.81 211 GLU A O 1
ATOM 1663 N N . VAL A 1 212 ? 14.322 -8.786 -13.946 1.00 93.25 212 VAL A N 1
ATOM 1664 C CA . VAL A 1 212 ? 13.867 -7.525 -14.551 1.00 93.25 212 VAL A CA 1
ATOM 1665 C C . VAL A 1 212 ? 14.696 -7.180 -15.787 1.00 93.25 212 VAL A C 1
ATOM 1667 O O . VAL A 1 212 ? 14.123 -6.900 -16.838 1.00 93.25 212 VAL A O 1
ATOM 1670 N N . GLU A 1 213 ? 16.029 -7.241 -15.700 1.00 92.81 213 GLU A N 1
ATOM 1671 C CA . GLU A 1 213 ? 16.903 -6.979 -16.853 1.00 92.81 213 GLU A CA 1
ATOM 1672 C C . GLU A 1 213 ? 16.632 -7.971 -17.997 1.00 92.81 213 GLU A C 1
ATOM 1674 O O . GLU A 1 213 ? 16.476 -7.571 -19.152 1.00 92.81 213 GLU A O 1
ATOM 1679 N N . SER A 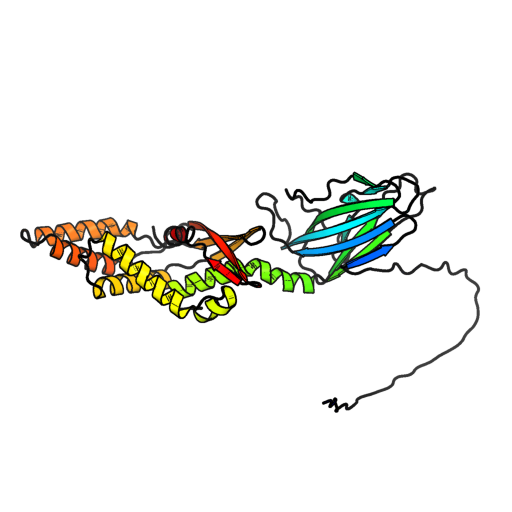1 214 ? 16.515 -9.262 -17.680 1.00 92.00 214 SER A N 1
ATOM 1680 C CA . SER A 1 214 ? 16.263 -10.317 -18.674 1.00 92.00 214 SER A CA 1
ATOM 1681 C C . SER A 1 214 ? 14.882 -10.179 -19.329 1.00 92.00 214 SER A C 1
ATOM 1683 O O . SER A 1 214 ? 14.729 -10.336 -20.544 1.00 92.00 214 SER A O 1
ATOM 1685 N N . SER A 1 215 ? 13.864 -9.833 -18.540 1.00 89.50 215 SER A N 1
ATOM 1686 C CA . SER A 1 215 ? 12.499 -9.591 -19.019 1.00 89.50 215 SER A CA 1
ATOM 1687 C C . SER A 1 215 ? 12.426 -8.343 -19.893 1.00 89.50 215 SER A C 1
ATOM 1689 O O . SER A 1 215 ? 11.753 -8.351 -20.926 1.00 89.50 215 SER A O 1
ATOM 1691 N N . PHE A 1 216 ? 13.160 -7.287 -19.528 1.00 90.38 216 PHE A N 1
ATOM 1692 C CA . PHE A 1 216 ? 13.277 -6.086 -20.348 1.00 90.38 216 PHE A CA 1
ATOM 1693 C C . PHE A 1 216 ? 13.901 -6.409 -21.708 1.00 90.38 216 PHE A C 1
ATOM 1695 O O . PHE A 1 216 ? 13.323 -6.046 -22.734 1.00 90.38 216 PHE A O 1
ATOM 1702 N N . LYS A 1 217 ? 15.037 -7.120 -21.732 1.00 87.62 217 LYS A N 1
ATOM 1703 C CA . LYS A 1 217 ? 15.711 -7.520 -22.979 1.00 87.62 217 LYS A CA 1
ATOM 1704 C C . LYS A 1 217 ? 14.782 -8.344 -23.866 1.00 87.62 217 LYS A C 1
ATOM 1706 O O . LYS A 1 217 ? 14.449 -7.908 -24.963 1.00 87.62 217 LYS A O 1
ATOM 1711 N N . SER A 1 218 ? 14.258 -9.454 -23.348 1.00 86.69 218 SER A N 1
ATOM 1712 C CA . SER A 1 218 ? 13.406 -10.368 -24.124 1.00 86.69 218 SER A CA 1
ATOM 1713 C C . SER A 1 218 ? 12.126 -9.716 -24.666 1.00 86.69 218 SER A C 1
ATOM 1715 O O . SER A 1 218 ? 11.685 -10.034 -25.773 1.00 86.69 218 SER A O 1
ATOM 1717 N N . THR A 1 219 ? 11.524 -8.782 -23.921 1.00 84.81 219 THR A N 1
ATOM 1718 C CA . THR A 1 219 ? 10.334 -8.047 -24.378 1.00 84.81 219 THR A CA 1
ATOM 1719 C C . THR A 1 219 ? 10.671 -7.085 -25.518 1.00 84.81 219 THR A C 1
ATOM 1721 O O . THR A 1 219 ? 9.929 -7.010 -26.499 1.00 84.81 219 THR A O 1
ATOM 1724 N N . ASN A 1 220 ? 11.795 -6.369 -25.420 1.00 84.88 220 ASN A N 1
ATOM 1725 C CA . ASN A 1 220 ? 12.196 -5.392 -26.430 1.00 84.88 220 ASN A CA 1
ATOM 1726 C C . ASN A 1 220 ? 12.804 -6.050 -27.676 1.00 84.88 220 ASN A C 1
ATOM 1728 O O . ASN A 1 220 ? 12.494 -5.628 -28.784 1.00 84.88 220 ASN A O 1
ATOM 1732 N N . GLU A 1 221 ? 13.585 -7.122 -27.545 1.00 85.12 221 GLU A N 1
ATOM 1733 C CA . GLU A 1 221 ? 14.128 -7.881 -28.686 1.00 85.12 221 GLU A CA 1
ATOM 1734 C C . GLU A 1 221 ? 13.024 -8.319 -29.654 1.00 85.12 221 GLU A C 1
ATOM 1736 O O . GLU A 1 221 ? 13.127 -8.109 -30.866 1.00 85.12 221 GLU A O 1
ATOM 1741 N N . ARG A 1 222 ? 11.905 -8.817 -29.111 1.00 81.56 222 ARG A N 1
ATOM 1742 C CA . ARG A 1 222 ? 10.718 -9.175 -29.900 1.00 81.56 222 ARG A CA 1
ATOM 1743 C C . ARG A 1 222 ? 10.106 -7.976 -30.622 1.00 81.56 222 ARG A C 1
ATOM 1745 O O . ARG A 1 222 ? 9.668 -8.126 -31.758 1.00 81.56 222 ARG A O 1
ATOM 1752 N N . MET A 1 223 ? 10.090 -6.794 -30.000 1.00 82.31 223 MET A N 1
ATOM 1753 C CA . MET A 1 223 ? 9.573 -5.567 -30.620 1.00 82.31 223 MET A CA 1
ATOM 1754 C C . MET A 1 223 ? 10.409 -5.141 -31.837 1.00 82.31 223 MET A C 1
ATOM 1756 O O . MET A 1 223 ? 9.857 -4.648 -32.818 1.00 82.31 223 MET A O 1
ATOM 1760 N N . PHE A 1 224 ? 11.721 -5.383 -31.801 1.00 82.56 224 PHE A N 1
ATOM 1761 C CA . PHE A 1 224 ? 12.649 -5.058 -32.886 1.00 82.56 224 PHE A CA 1
ATOM 1762 C C . PHE A 1 224 ? 12.980 -6.259 -33.791 1.00 82.56 224 PHE A C 1
ATOM 1764 O O . PHE A 1 224 ? 13.991 -6.230 -34.488 1.00 82.56 224 PHE A O 1
ATOM 1771 N N . ASN A 1 225 ? 12.157 -7.319 -33.799 1.00 83.88 225 ASN A N 1
ATOM 1772 C CA . ASN A 1 225 ? 12.362 -8.539 -34.599 1.00 83.88 225 ASN A CA 1
ATOM 1773 C C . ASN A 1 225 ? 13.783 -9.134 -34.479 1.00 83.88 225 ASN A C 1
ATOM 1775 O O . ASN A 1 225 ? 14.326 -9.636 -35.462 1.00 83.88 225 ASN A O 1
ATOM 1779 N N . ASN A 1 226 ? 14.396 -9.051 -33.294 1.00 85.19 226 ASN A N 1
ATOM 1780 C CA . ASN A 1 226 ? 15.770 -9.492 -33.015 1.00 85.19 226 ASN A CA 1
ATOM 1781 C C . ASN A 1 226 ? 16.848 -8.830 -33.902 1.00 85.19 226 ASN A C 1
ATOM 1783 O O . ASN A 1 226 ? 17.914 -9.399 -34.114 1.00 85.19 226 ASN A O 1
ATOM 1787 N N . GLN A 1 227 ? 16.579 -7.636 -34.444 1.00 88.19 227 GLN A N 1
ATOM 1788 C CA . GLN A 1 227 ? 17.526 -6.911 -35.303 1.00 88.19 227 GLN A CA 1
ATOM 1789 C C . GLN A 1 227 ? 18.567 -6.106 -34.515 1.00 88.19 227 GLN A C 1
ATOM 1791 O O . GLN A 1 227 ? 19.530 -5.616 -35.100 1.00 88.19 227 GLN A O 1
ATOM 1796 N N . ILE A 1 228 ? 18.369 -5.949 -33.208 1.00 91.62 228 ILE A N 1
ATOM 1797 C CA . ILE A 1 228 ? 19.299 -5.283 -32.296 1.00 91.62 228 ILE A CA 1
ATOM 1798 C C . ILE A 1 228 ? 20.012 -6.363 -31.490 1.00 91.62 228 ILE A C 1
ATOM 1800 O O . ILE A 1 228 ? 19.366 -7.289 -31.000 1.00 91.62 228 ILE A O 1
ATOM 1804 N N . ASP A 1 229 ? 21.331 -6.247 -31.369 1.00 89.81 229 ASP A N 1
ATOM 1805 C CA . ASP A 1 229 ? 22.130 -7.186 -30.589 1.00 89.81 229 ASP A CA 1
ATOM 1806 C C . ASP A 1 229 ? 21.986 -6.968 -29.070 1.00 89.81 229 ASP A C 1
ATOM 1808 O O . ASP A 1 229 ? 21.416 -5.981 -28.587 1.00 89.81 229 ASP A O 1
ATOM 1812 N N . GLU A 1 230 ? 22.521 -7.912 -28.294 1.00 89.69 230 GLU A N 1
ATOM 1813 C CA . GLU A 1 230 ? 22.446 -7.881 -26.832 1.00 89.69 230 GLU A CA 1
ATOM 1814 C C . GLU A 1 230 ? 23.076 -6.607 -26.242 1.00 89.69 230 GLU A C 1
ATOM 1816 O O . GLU A 1 230 ? 22.566 -6.045 -25.267 1.00 89.69 230 GLU A O 1
ATOM 1821 N N . GLN A 1 231 ? 24.171 -6.122 -26.836 1.00 90.88 231 GLN A N 1
ATOM 1822 C CA . GLN A 1 231 ? 24.890 -4.950 -26.347 1.00 90.88 231 GLN A CA 1
ATOM 1823 C C . GLN A 1 231 ? 24.078 -3.666 -26.568 1.00 90.88 231 GLN A C 1
ATOM 1825 O O . GLN A 1 231 ? 24.022 -2.818 -25.671 1.00 90.88 231 GLN A O 1
ATOM 1830 N N . GLY A 1 232 ? 23.405 -3.542 -27.713 1.00 92.50 232 GLY A N 1
ATOM 1831 C CA . GLY A 1 232 ? 22.468 -2.463 -28.016 1.00 92.50 232 GLY A CA 1
ATOM 1832 C C . GLY A 1 232 ? 21.274 -2.460 -27.062 1.00 92.50 232 GLY A C 1
ATOM 1833 O O . GLY A 1 232 ? 20.930 -1.415 -26.505 1.00 92.50 232 GLY A O 1
ATOM 1834 N N . MET A 1 233 ? 20.696 -3.631 -26.775 1.00 92.56 233 MET A N 1
ATOM 1835 C CA . MET A 1 233 ? 19.598 -3.764 -25.806 1.00 92.56 233 MET A CA 1
ATOM 1836 C C . MET A 1 233 ? 20.026 -3.430 -24.375 1.00 92.56 233 MET A C 1
ATOM 1838 O O . MET A 1 233 ? 19.301 -2.746 -23.648 1.00 92.56 233 MET A O 1
ATOM 1842 N N . LEU A 1 234 ? 21.224 -3.858 -23.970 1.00 91.81 234 LEU A N 1
ATOM 1843 C CA . LEU A 1 234 ? 21.794 -3.512 -22.670 1.00 91.81 234 LEU A CA 1
ATOM 1844 C C . LEU A 1 234 ? 22.055 -2.006 -22.552 1.00 91.81 234 LEU A C 1
ATOM 1846 O O . LEU A 1 234 ? 21.794 -1.418 -21.501 1.00 91.81 234 LEU A O 1
ATOM 1850 N N . ASN A 1 235 ? 22.554 -1.375 -23.618 1.00 94.88 235 ASN A N 1
ATOM 1851 C CA . ASN A 1 235 ? 22.744 0.071 -23.664 1.00 94.88 235 ASN A CA 1
ATOM 1852 C C . ASN A 1 235 ? 21.404 0.808 -23.550 1.00 94.88 235 ASN A C 1
ATOM 1854 O O . ASN A 1 235 ? 21.280 1.735 -22.754 1.00 94.88 235 ASN A O 1
ATOM 1858 N N . TYR A 1 236 ? 20.377 0.353 -24.270 1.00 94.94 236 TYR A N 1
ATOM 1859 C CA . TYR A 1 236 ? 19.035 0.921 -24.175 1.00 94.94 236 TYR A CA 1
ATOM 1860 C C . TYR A 1 236 ? 18.465 0.829 -22.755 1.00 94.94 236 TYR A C 1
ATOM 1862 O O . TYR A 1 236 ? 18.030 1.843 -22.205 1.00 94.94 236 TYR A O 1
ATOM 1870 N N . TYR A 1 237 ? 18.542 -0.350 -22.129 1.00 94.44 237 TYR A N 1
ATOM 1871 C CA . TYR A 1 237 ? 18.106 -0.550 -20.746 1.00 94.44 237 TYR A CA 1
ATOM 1872 C C . TYR A 1 237 ? 18.808 0.413 -19.779 1.00 94.44 237 TYR A C 1
ATOM 1874 O O . TYR A 1 237 ? 18.152 1.103 -18.997 1.00 94.44 237 TYR A O 1
ATOM 1882 N N . LYS A 1 238 ? 20.142 0.501 -19.859 1.00 95.94 238 LYS A N 1
ATOM 1883 C CA . LYS A 1 238 ? 20.948 1.374 -18.995 1.00 95.94 238 LYS A CA 1
ATOM 1884 C C . LYS A 1 238 ? 20.617 2.847 -19.202 1.00 95.94 238 LYS A C 1
ATOM 1886 O O . LYS A 1 238 ? 20.397 3.550 -18.221 1.00 95.94 238 LYS A O 1
ATOM 1891 N N . THR A 1 239 ? 20.522 3.304 -20.448 1.00 97.06 239 THR A N 1
ATOM 1892 C CA . THR A 1 239 ? 20.197 4.702 -20.751 1.00 97.06 239 THR A CA 1
ATOM 1893 C C . THR A 1 239 ? 18.811 5.081 -20.238 1.00 97.06 239 THR A C 1
ATOM 1895 O O . THR A 1 239 ? 18.652 6.130 -19.610 1.00 97.06 239 THR A O 1
ATOM 1898 N N . LEU A 1 240 ? 17.815 4.214 -20.438 1.00 95.56 240 LEU A N 1
ATOM 1899 C CA . LEU A 1 240 ? 16.467 4.439 -19.923 1.00 95.56 240 LEU A CA 1
ATOM 1900 C C . LEU A 1 240 ? 16.456 4.509 -18.392 1.00 95.56 240 LEU A C 1
ATOM 1902 O O . LEU A 1 240 ? 15.879 5.426 -17.807 1.00 95.56 240 LEU A O 1
ATOM 1906 N N . LYS A 1 241 ? 17.162 3.582 -17.742 1.00 95.94 241 LYS A N 1
ATOM 1907 C CA . LYS A 1 241 ? 17.325 3.556 -16.290 1.00 95.94 241 LYS A CA 1
ATOM 1908 C C . LYS A 1 241 ? 17.987 4.833 -15.762 1.00 95.94 241 LYS A C 1
ATOM 1910 O O . LYS A 1 241 ? 17.477 5.438 -14.823 1.00 95.94 241 LYS A O 1
ATOM 1915 N N . THR A 1 242 ? 19.061 5.305 -16.394 1.00 97.31 242 THR A N 1
ATOM 1916 C CA . THR A 1 242 ? 19.712 6.580 -16.046 1.00 97.31 242 THR A CA 1
ATOM 1917 C C . THR A 1 242 ? 18.765 7.771 -16.212 1.00 97.31 242 THR A C 1
ATOM 1919 O O . THR A 1 242 ? 18.742 8.661 -15.357 1.00 97.31 242 THR A O 1
ATOM 1922 N N . ALA A 1 243 ? 17.942 7.793 -17.264 1.00 97.25 243 ALA A N 1
ATOM 1923 C CA . ALA A 1 243 ? 16.939 8.839 -17.441 1.00 97.25 243 ALA A CA 1
ATOM 1924 C C . ALA A 1 243 ? 15.890 8.821 -16.318 1.00 97.25 243 ALA A C 1
ATOM 1926 O O . ALA A 1 243 ? 15.581 9.879 -15.769 1.00 97.25 243 ALA A O 1
ATOM 1927 N N . PHE A 1 244 ? 15.408 7.646 -15.900 1.00 97.38 244 PHE A N 1
ATOM 1928 C CA . PHE A 1 244 ? 14.512 7.529 -14.744 1.00 97.38 244 PHE A CA 1
ATOM 1929 C C . PHE A 1 244 ? 15.149 8.035 -13.456 1.00 97.38 244 PHE A C 1
ATOM 1931 O O . PHE A 1 244 ? 14.548 8.843 -12.752 1.00 97.38 244 PHE A O 1
ATOM 1938 N N . GLN A 1 245 ? 16.386 7.629 -13.179 1.00 97.00 245 GLN A N 1
ATOM 1939 C CA . GLN A 1 245 ? 17.124 8.054 -11.988 1.00 97.00 245 GLN A CA 1
ATOM 1940 C C . GLN A 1 245 ? 17.283 9.574 -11.900 1.00 97.00 245 GLN A C 1
ATOM 1942 O O . GLN A 1 245 ? 17.239 10.139 -10.806 1.00 97.00 245 GLN A O 1
ATOM 1947 N N . LYS A 1 246 ? 17.460 10.235 -13.047 1.00 96.19 246 LYS A N 1
ATOM 1948 C CA . LYS A 1 246 ? 17.628 11.686 -13.136 1.00 96.19 246 LYS A CA 1
ATOM 1949 C C . LYS A 1 246 ? 16.298 12.439 -13.063 1.00 96.19 246 LYS A C 1
ATOM 1951 O O . LYS A 1 246 ? 16.206 13.450 -12.369 1.00 96.19 246 LYS A O 1
ATOM 1956 N N . ASN A 1 247 ? 15.292 11.965 -13.797 1.00 96.56 247 ASN A N 1
ATOM 1957 C CA . ASN A 1 247 ? 14.123 12.769 -14.159 1.00 96.56 247 ASN A CA 1
ATOM 1958 C C . ASN A 1 247 ? 12.812 12.298 -13.511 1.00 96.56 247 ASN A C 1
ATOM 1960 O O . ASN A 1 247 ? 11.875 13.089 -13.431 1.00 96.56 247 ASN A O 1
ATOM 1964 N N . VAL A 1 248 ? 12.735 11.056 -13.019 1.00 97.50 248 VAL A N 1
ATOM 1965 C CA . VAL A 1 248 ? 11.518 10.494 -12.417 1.00 97.50 248 VAL A CA 1
ATOM 1966 C C . VAL A 1 248 ? 11.700 10.377 -10.909 1.00 97.50 248 VAL A C 1
ATOM 1968 O O . VAL A 1 248 ? 12.532 9.618 -10.413 1.00 97.50 248 VAL A O 1
ATOM 1971 N N . LYS A 1 249 ? 10.880 11.117 -10.164 1.00 96.75 249 LYS A N 1
ATOM 1972 C CA . LYS A 1 249 ? 10.693 10.943 -8.720 1.00 96.75 249 LYS A CA 1
ATOM 1973 C C . LYS A 1 249 ? 9.296 10.393 -8.500 1.00 96.75 249 LYS A C 1
ATOM 1975 O O . LYS A 1 249 ? 8.349 10.946 -9.057 1.00 96.75 249 LYS A O 1
ATOM 1980 N N . PHE A 1 250 ? 9.187 9.329 -7.714 1.00 97.81 250 PHE A N 1
ATOM 1981 C CA . PHE A 1 250 ? 7.923 8.649 -7.478 1.00 97.81 250 PHE A CA 1
ATOM 1982 C C . PHE A 1 250 ? 7.554 8.626 -5.995 1.00 97.81 250 PHE A C 1
ATOM 1984 O O . PHE A 1 250 ? 8.419 8.660 -5.120 1.00 97.81 250 PHE A O 1
ATOM 1991 N N . GLU A 1 251 ? 6.257 8.529 -5.735 1.00 98.00 251 GLU A N 1
ATOM 1992 C CA . GLU A 1 251 ? 5.665 8.358 -4.414 1.00 98.00 251 GLU A CA 1
ATOM 1993 C C . GLU A 1 251 ? 4.777 7.113 -4.418 1.00 98.00 251 GLU A C 1
ATOM 1995 O O . GLU A 1 251 ? 4.109 6.815 -5.415 1.00 98.00 251 GLU A O 1
ATOM 2000 N N . THR A 1 252 ? 4.770 6.383 -3.300 1.00 97.69 252 THR A N 1
ATOM 2001 C CA . THR A 1 252 ? 3.872 5.245 -3.091 1.00 97.69 252 THR A CA 1
ATOM 2002 C C . THR A 1 252 ? 3.035 5.434 -1.834 1.00 97.69 252 THR A C 1
ATOM 2004 O O . THR A 1 252 ? 3.509 5.953 -0.822 1.00 97.69 252 THR A O 1
ATOM 2007 N N . LYS A 1 253 ? 1.770 5.009 -1.884 1.00 95.31 253 LYS A N 1
ATOM 2008 C CA . LYS A 1 253 ? 0.855 5.105 -0.741 1.00 95.31 253 LYS A CA 1
ATOM 2009 C C . LYS A 1 253 ? -0.152 3.970 -0.746 1.00 95.31 253 LYS A C 1
ATOM 2011 O O . LYS A 1 253 ? -0.810 3.727 -1.753 1.00 95.31 253 LYS A O 1
ATOM 2016 N N . VAL A 1 254 ? -0.337 3.298 0.389 1.00 95.00 254 VAL A N 1
ATOM 2017 C CA . VAL A 1 254 ? -1.408 2.298 0.507 1.00 95.00 254 VAL A CA 1
ATOM 2018 C C . VAL A 1 254 ? -2.758 3.010 0.564 1.00 95.00 254 VAL A C 1
ATOM 2020 O O . VAL A 1 254 ? -2.995 3.837 1.445 1.00 95.00 254 VAL A O 1
ATOM 2023 N N . VAL A 1 255 ? -3.639 2.694 -0.385 1.00 92.06 255 VAL A N 1
ATOM 2024 C CA . VAL A 1 255 ? -4.981 3.290 -0.493 1.00 92.06 255 VAL A CA 1
ATOM 2025 C C . VAL A 1 255 ? -6.088 2.326 -0.087 1.00 92.06 255 VAL A C 1
ATOM 2027 O O . VAL A 1 255 ? -7.180 2.767 0.258 1.00 92.06 255 VAL A O 1
ATOM 2030 N N . SER A 1 256 ? -5.822 1.018 -0.087 1.00 90.25 256 SER A N 1
ATOM 2031 C CA . SER A 1 256 ? -6.730 0.027 0.491 1.00 90.25 256 SER A CA 1
ATOM 2032 C C . SER A 1 256 ? -5.988 -1.228 0.939 1.00 90.25 256 SER A C 1
ATOM 2034 O O . SER A 1 256 ? -4.977 -1.608 0.346 1.00 90.25 256 SER A O 1
ATOM 2036 N N . LE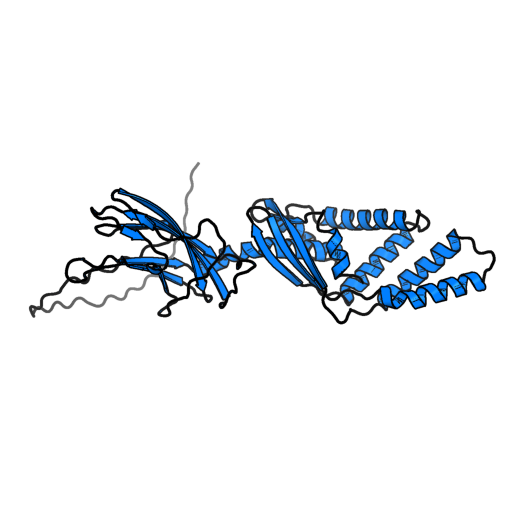U A 1 257 ? -6.539 -1.893 1.953 1.00 90.19 257 LEU A N 1
ATOM 2037 C CA . LEU A 1 257 ? -6.073 -3.172 2.477 1.00 90.19 257 LEU A CA 1
ATOM 2038 C C . LEU A 1 257 ? -7.297 -4.061 2.723 1.00 90.19 257 LEU A C 1
ATOM 2040 O O . LEU A 1 257 ? -8.141 -3.719 3.548 1.00 90.19 257 LEU A O 1
ATOM 2044 N N . ASP A 1 258 ? -7.392 -5.170 1.998 1.00 86.44 258 ASP A N 1
ATOM 2045 C CA . ASP A 1 258 ? -8.472 -6.150 2.106 1.00 86.44 258 ASP A CA 1
ATOM 2046 C C . ASP A 1 258 ? -7.870 -7.547 2.277 1.00 86.44 258 ASP A C 1
ATOM 2048 O O . ASP A 1 258 ? -7.388 -8.163 1.322 1.00 86.44 258 ASP A O 1
ATOM 2052 N N . GLY A 1 259 ? -7.814 -8.002 3.531 1.00 86.00 259 GLY A N 1
ATOM 2053 C CA . GLY A 1 259 ? -7.175 -9.258 3.913 1.00 86.00 259 GLY A CA 1
ATOM 2054 C C . GLY A 1 259 ? -5.728 -9.343 3.421 1.00 86.00 259 GLY A C 1
ATOM 2055 O O . GLY A 1 259 ? -4.841 -8.644 3.914 1.00 86.00 259 GLY A O 1
ATOM 2056 N N . ASP A 1 260 ? -5.511 -10.208 2.434 1.00 93.00 260 ASP A N 1
ATOM 2057 C CA . ASP A 1 260 ? -4.199 -10.511 1.862 1.00 93.00 260 ASP A CA 1
ATOM 2058 C C . ASP A 1 260 ? -3.900 -9.718 0.576 1.00 93.00 260 ASP A C 1
ATOM 2060 O O . ASP A 1 260 ? -2.908 -9.979 -0.106 1.00 93.00 260 ASP A O 1
ATOM 2064 N N . ARG A 1 261 ? -4.730 -8.724 0.239 1.00 94.69 261 ARG A N 1
ATOM 2065 C CA . ARG A 1 261 ? -4.577 -7.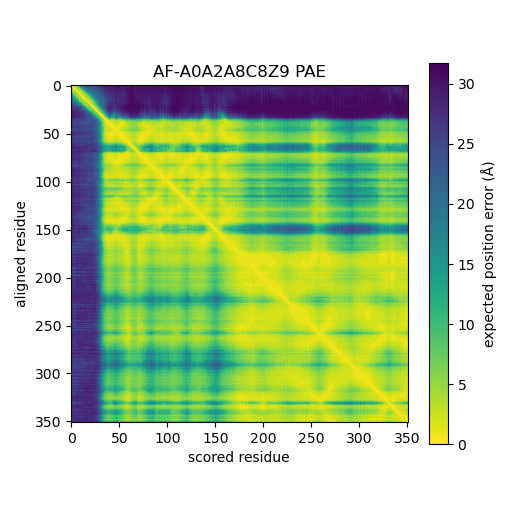869 -0.943 1.00 94.69 261 ARG A CA 1
ATOM 2066 C C . ARG A 1 261 ? -4.515 -6.398 -0.544 1.00 94.69 261 ARG A C 1
ATOM 2068 O O . ARG A 1 261 ? -5.393 -5.885 0.141 1.00 94.69 261 ARG A O 1
ATOM 2075 N N . ALA A 1 262 ? -3.511 -5.686 -1.040 1.00 95.50 262 ALA A N 1
ATOM 2076 C CA . ALA A 1 262 ? -3.401 -4.239 -0.904 1.00 95.50 262 ALA A CA 1
ATOM 2077 C C . ALA A 1 262 ? -3.453 -3.560 -2.275 1.00 95.50 262 ALA A C 1
ATOM 2079 O O . ALA A 1 262 ? -2.986 -4.110 -3.275 1.00 95.50 262 ALA A O 1
ATOM 2080 N N . GLN A 1 263 ? -4.015 -2.354 -2.319 1.00 96.25 263 GLN A N 1
ATOM 2081 C CA . GLN A 1 263 ? -3.848 -1.439 -3.446 1.00 96.25 263 GLN A CA 1
ATOM 2082 C C . GLN A 1 263 ? -2.907 -0.323 -3.014 1.00 96.25 263 GLN A C 1
ATOM 2084 O O . GLN A 1 263 ? -3.161 0.370 -2.024 1.00 96.25 263 GLN A O 1
ATOM 2089 N N . VAL A 1 264 ? -1.827 -0.161 -3.765 1.00 97.62 264 VAL A N 1
ATOM 2090 C CA . VAL A 1 264 ? -0.817 0.868 -3.559 1.00 97.62 264 VAL A CA 1
ATOM 2091 C C . VAL A 1 264 ? -0.881 1.830 -4.730 1.00 97.62 264 VAL A C 1
ATOM 2093 O O . VAL A 1 264 ? -0.715 1.442 -5.882 1.00 97.62 264 VAL A O 1
ATOM 2096 N N . GLU A 1 265 ? -1.155 3.089 -4.440 1.00 97.25 265 GLU A N 1
ATOM 2097 C CA . GLU A 1 265 ? -1.048 4.164 -5.412 1.00 97.25 265 GLU A CA 1
ATOM 2098 C C . GLU A 1 265 ? 0.429 4.421 -5.717 1.00 97.25 265 GLU A C 1
ATOM 2100 O O . GLU A 1 265 ? 1.226 4.553 -4.790 1.00 97.25 265 GLU A O 1
ATOM 2105 N N . LEU A 1 266 ? 0.779 4.463 -7.002 1.00 98.44 266 LEU A N 1
ATOM 2106 C CA . LEU A 1 266 ? 2.084 4.865 -7.516 1.00 98.44 266 LEU A CA 1
ATOM 2107 C C . LEU A 1 266 ? 1.900 6.136 -8.336 1.00 98.44 266 LEU A C 1
ATOM 2109 O O . LEU A 1 266 ? 1.122 6.144 -9.294 1.00 98.44 266 LEU A O 1
ATOM 2113 N N . LYS A 1 267 ? 2.644 7.178 -7.976 1.00 98.12 267 LYS A N 1
ATOM 2114 C CA . LYS A 1 267 ? 2.545 8.503 -8.579 1.00 98.12 267 LYS A CA 1
ATOM 2115 C C . LYS A 1 267 ? 3.917 9.029 -8.968 1.00 98.12 267 LYS A C 1
ATOM 2117 O O . LYS A 1 267 ? 4.837 8.952 -8.160 1.00 98.12 267 LYS A O 1
ATOM 2122 N N . ALA A 1 268 ? 4.064 9.561 -10.178 1.00 98.12 268 ALA A N 1
ATOM 2123 C CA . ALA A 1 268 ? 5.288 10.228 -10.624 1.00 98.12 268 ALA A CA 1
ATOM 2124 C C . ALA A 1 268 ? 5.009 11.166 -11.803 1.00 98.12 268 ALA A C 1
ATOM 2126 O O . ALA A 1 268 ? 3.957 11.095 -12.437 1.00 98.12 268 ALA A O 1
ATOM 2127 N N . LYS A 1 269 ? 5.983 12.015 -12.132 1.00 98.00 269 LYS A N 1
ATOM 2128 C CA . LYS A 1 269 ? 6.021 12.713 -13.422 1.00 98.00 269 LYS A CA 1
ATOM 2129 C C . LYS A 1 269 ? 6.777 11.837 -14.430 1.00 98.00 269 LYS A C 1
ATOM 2131 O O . LYS A 1 269 ? 7.962 11.587 -14.191 1.00 98.00 269 LYS A O 1
ATOM 2136 N N . PRO A 1 270 ? 6.139 11.367 -15.517 1.00 97.44 270 PRO A N 1
ATOM 2137 C CA . PRO A 1 270 ? 6.812 10.541 -16.517 1.00 97.44 270 PRO A CA 1
ATOM 2138 C C . PRO A 1 270 ? 7.862 11.352 -17.281 1.00 97.44 270 PRO A C 1
ATOM 2140 O O . PRO A 1 270 ? 7.756 12.574 -17.372 1.00 97.44 270 PRO A O 1
ATOM 2143 N N . ILE A 1 271 ? 8.848 10.689 -17.886 1.00 97.56 271 ILE A N 1
ATOM 2144 C CA . ILE A 1 271 ? 9.655 11.317 -18.944 1.00 97.56 271 ILE A CA 1
ATOM 2145 C C . ILE A 1 271 ? 8.862 11.354 -20.254 1.00 97.56 271 ILE A C 1
ATOM 2147 O O . ILE A 1 271 ? 8.152 10.402 -20.575 1.00 97.56 271 ILE A O 1
ATOM 2151 N N . MET A 1 272 ? 8.996 12.441 -21.011 1.00 95.94 272 MET A N 1
ATOM 2152 C CA . MET A 1 272 ? 8.259 12.669 -22.259 1.00 95.94 272 MET A CA 1
ATOM 2153 C C . MET A 1 272 ? 9.073 12.176 -23.465 1.00 95.94 272 MET A C 1
ATOM 2155 O O . MET A 1 272 ? 9.740 12.958 -24.142 1.00 95.94 272 MET A O 1
ATOM 2159 N N . LEU A 1 273 ? 9.064 10.865 -23.725 1.00 93.06 273 LEU A N 1
ATOM 2160 C CA . LEU A 1 273 ? 9.747 10.285 -24.890 1.00 93.06 273 LEU A CA 1
ATOM 2161 C C . LEU A 1 273 ? 8.984 10.560 -26.190 1.00 93.06 273 LEU A C 1
ATOM 2163 O O . LEU A 1 273 ? 9.592 10.672 -27.255 1.00 93.06 273 LEU A O 1
ATOM 2167 N N . ASN A 1 274 ? 7.663 10.712 -26.124 1.00 91.69 274 ASN A N 1
ATOM 2168 C CA . ASN A 1 274 ? 6.840 11.092 -27.270 1.00 91.69 274 ASN A CA 1
ATOM 2169 C C . ASN A 1 274 ? 7.245 12.437 -27.912 1.00 91.69 274 ASN A C 1
ATOM 2171 O O . ASN A 1 274 ? 7.169 12.570 -29.134 1.00 91.69 274 ASN A O 1
ATOM 2175 N N . GLU A 1 275 ? 7.731 13.407 -27.131 1.00 92.62 275 GLU A N 1
ATOM 2176 C CA . GLU A 1 275 ? 8.223 14.705 -27.624 1.00 92.62 275 GLU A CA 1
ATOM 2177 C C . GLU A 1 275 ? 9.472 14.560 -28.515 1.00 92.62 275 GLU A C 1
ATOM 2179 O O . GLU A 1 275 ? 9.750 15.419 -29.352 1.00 92.62 275 GLU A O 1
ATOM 2184 N N . LEU A 1 276 ? 10.194 13.440 -28.399 1.00 91.75 276 LEU A N 1
ATOM 2185 C CA . LEU A 1 276 ? 11.378 13.129 -29.202 1.00 91.75 276 LEU A CA 1
ATOM 2186 C C . LEU A 1 276 ? 11.035 12.448 -30.541 1.00 91.75 276 LEU A C 1
ATOM 2188 O O . LEU A 1 276 ? 11.916 12.278 -31.388 1.00 91.75 276 LEU A O 1
ATOM 2192 N N . GLN A 1 277 ? 9.765 12.091 -30.787 1.00 87.00 277 GLN A N 1
ATOM 2193 C CA . GLN A 1 277 ? 9.360 11.376 -32.007 1.00 87.00 277 GLN A CA 1
ATOM 2194 C C . GLN A 1 277 ? 9.647 12.152 -33.297 1.00 87.00 277 GLN A C 1
ATOM 2196 O O . GLN A 1 277 ? 9.910 11.540 -34.333 1.00 87.00 277 GLN A O 1
ATOM 2201 N N . SER A 1 278 ? 9.582 13.485 -33.271 1.00 89.56 278 SER A N 1
ATOM 2202 C CA . SER A 1 278 ? 9.887 14.311 -34.446 1.00 89.56 278 SER A CA 1
ATOM 2203 C C . SER A 1 278 ? 11.368 14.222 -34.822 1.00 89.56 278 SER A C 1
ATOM 2205 O O . SER A 1 278 ? 11.678 14.010 -35.995 1.00 89.56 278 SER A O 1
ATOM 2207 N N . LYS A 1 279 ? 12.270 14.291 -33.831 1.00 90.81 279 LYS A N 1
ATOM 2208 C CA . LYS A 1 279 ? 13.719 14.123 -34.020 1.00 90.81 279 LYS A CA 1
ATOM 2209 C C . LYS A 1 279 ? 14.036 12.742 -34.585 1.00 90.81 279 LYS A C 1
ATOM 2211 O O . LYS A 1 279 ? 14.726 12.633 -35.592 1.00 90.81 279 LYS A O 1
ATOM 2216 N N . PHE A 1 280 ? 13.434 11.707 -34.001 1.00 85.00 280 PHE A N 1
ATOM 2217 C CA . PHE A 1 280 ? 13.538 10.330 -34.482 1.00 85.00 280 PHE A CA 1
ATOM 2218 C C . PHE A 1 280 ? 13.132 10.183 -35.959 1.00 85.00 280 PHE A C 1
ATOM 2220 O O . PHE A 1 280 ? 13.877 9.616 -36.757 1.00 85.00 280 PHE A O 1
ATOM 2227 N N . LYS A 1 281 ? 11.963 10.718 -36.347 1.00 86.88 281 LYS A N 1
ATOM 2228 C CA . LYS A 1 281 ? 11.469 10.644 -37.734 1.00 86.88 281 LYS A CA 1
ATOM 2229 C C . LYS A 1 281 ? 12.369 11.400 -38.709 1.00 86.88 281 LYS A C 1
ATOM 2231 O O . LYS A 1 281 ? 12.614 10.903 -39.805 1.00 86.88 281 LYS A O 1
ATOM 2236 N N . SER A 1 282 ? 12.843 12.581 -38.312 1.00 92.00 282 SER A N 1
ATOM 2237 C CA . SER A 1 282 ? 13.741 13.393 -39.134 1.00 92.00 282 SER A CA 1
ATOM 2238 C C . SER A 1 282 ? 15.043 12.650 -39.420 1.00 92.00 282 SER A C 1
ATOM 2240 O O . SER A 1 282 ? 15.459 12.579 -40.571 1.00 92.00 282 SER A O 1
ATOM 2242 N N . GLU A 1 283 ? 15.657 12.048 -38.401 1.00 92.19 283 GLU A N 1
ATOM 2243 C CA . GLU A 1 283 ? 16.931 11.346 -38.569 1.00 92.19 283 GLU A CA 1
ATOM 2244 C C . GLU A 1 283 ? 16.792 10.083 -39.423 1.00 92.19 283 GLU A C 1
ATOM 2246 O O . GLU A 1 283 ? 17.619 9.830 -40.298 1.00 92.19 283 GLU A O 1
ATOM 2251 N N . ALA A 1 284 ? 15.702 9.327 -39.260 1.00 89.81 284 ALA A N 1
ATOM 2252 C CA . ALA A 1 284 ? 15.427 8.173 -40.114 1.00 89.81 284 ALA A CA 1
ATOM 2253 C C . ALA A 1 284 ? 15.351 8.556 -41.606 1.00 89.81 284 ALA A C 1
ATOM 2255 O O . ALA A 1 284 ? 15.882 7.836 -42.454 1.00 89.81 284 ALA A O 1
ATOM 2256 N N . MET A 1 285 ? 14.739 9.704 -41.932 1.00 92.00 285 MET A N 1
ATOM 2257 C CA . MET A 1 285 ? 14.715 10.234 -43.302 1.00 92.00 285 MET A CA 1
ATOM 2258 C C . MET A 1 285 ? 16.102 10.688 -43.766 1.00 92.00 285 MET A C 1
ATOM 2260 O O . MET A 1 285 ? 16.485 10.394 -44.897 1.00 92.00 285 MET A O 1
ATOM 2264 N N . THR A 1 286 ? 16.868 11.368 -42.907 1.00 94.75 286 THR A N 1
ATOM 2265 C CA . THR A 1 286 ? 18.245 11.789 -43.207 1.00 94.75 286 THR A CA 1
ATOM 2266 C C . THR A 1 286 ? 19.119 10.593 -43.585 1.00 94.75 286 THR A C 1
ATOM 2268 O O . THR A 1 286 ? 19.742 10.609 -44.646 1.00 94.75 286 THR A O 1
ATOM 2271 N N . ILE A 1 287 ? 19.111 9.530 -42.773 1.00 92.69 287 ILE A N 1
ATOM 2272 C CA . ILE A 1 287 ? 19.911 8.319 -43.008 1.00 92.69 287 ILE A CA 1
ATOM 2273 C C . ILE A 1 287 ? 19.505 7.641 -44.325 1.00 92.69 287 ILE A C 1
ATOM 2275 O O . ILE A 1 287 ? 20.372 7.267 -45.117 1.00 92.69 287 ILE A O 1
ATOM 2279 N N . ALA A 1 288 ? 18.200 7.506 -44.584 1.00 91.50 288 ALA A N 1
ATOM 2280 C CA . ALA A 1 288 ? 17.697 6.886 -45.810 1.00 91.50 288 ALA A CA 1
ATOM 2281 C C . ALA A 1 288 ? 18.054 7.697 -47.070 1.00 91.50 288 ALA A C 1
ATOM 2283 O O . ALA A 1 288 ? 18.426 7.120 -48.089 1.00 91.50 288 ALA A O 1
ATOM 2284 N N . ASN A 1 289 ? 17.999 9.031 -46.999 1.00 93.81 289 ASN A N 1
ATOM 2285 C CA . ASN A 1 289 ? 18.354 9.906 -48.120 1.00 93.81 289 ASN A CA 1
ATOM 2286 C C . ASN A 1 289 ? 19.862 9.907 -48.409 1.00 93.81 289 ASN A C 1
ATOM 2288 O O . ASN A 1 289 ? 20.265 9.983 -49.567 1.00 93.81 289 ASN A O 1
ATOM 2292 N N . GLN A 1 290 ? 20.699 9.824 -47.371 1.00 95.00 290 GLN A N 1
ATOM 2293 C CA . GLN A 1 290 ? 22.158 9.765 -47.517 1.00 95.00 290 GLN A CA 1
ATOM 2294 C C . GLN A 1 290 ? 22.647 8.413 -48.051 1.00 95.00 290 GLN A C 1
ATOM 2296 O O . GLN A 1 290 ? 23.703 8.353 -48.679 1.00 95.00 290 GLN A O 1
ATOM 2301 N N . ASN A 1 291 ? 21.892 7.335 -47.825 1.00 94.44 291 ASN A N 1
ATOM 2302 C CA . ASN A 1 291 ? 22.203 6.011 -48.352 1.00 94.44 291 ASN A CA 1
ATOM 2303 C C . ASN A 1 291 ? 20.947 5.331 -48.930 1.00 94.44 291 ASN A C 1
ATOM 2305 O O . ASN A 1 291 ? 20.329 4.511 -48.248 1.00 94.44 291 ASN A O 1
ATOM 2309 N N . PRO A 1 292 ? 20.597 5.602 -50.204 1.00 91.06 292 PRO A N 1
ATOM 2310 C CA . PRO A 1 292 ? 19.411 5.027 -50.848 1.00 91.06 292 PRO A CA 1
ATOM 2311 C C . PRO A 1 292 ? 19.397 3.492 -50.916 1.00 91.06 292 PRO A C 1
ATOM 2313 O O . PRO A 1 292 ? 18.334 2.897 -51.069 1.00 91.06 292 PRO A O 1
ATOM 2316 N N . ASN A 1 293 ? 20.565 2.850 -50.797 1.00 94.56 293 ASN A N 1
ATOM 2317 C CA . ASN A 1 293 ? 20.724 1.394 -50.845 1.00 94.56 293 ASN A CA 1
ATOM 2318 C C . ASN A 1 293 ? 20.855 0.762 -49.448 1.00 94.56 293 ASN A C 1
ATOM 2320 O O . ASN A 1 293 ? 21.201 -0.417 -49.344 1.00 94.56 293 ASN A O 1
ATOM 2324 N N . ILE A 1 294 ? 20.626 1.525 -48.371 1.00 94.75 294 ILE A N 1
ATOM 2325 C CA . ILE A 1 294 ? 20.721 1.007 -47.006 1.00 94.75 294 ILE A CA 1
ATOM 2326 C C . ILE A 1 294 ? 19.754 -0.162 -46.807 1.00 94.75 294 ILE A C 1
ATOM 2328 O O . ILE A 1 294 ? 18.580 -0.112 -47.183 1.00 94.75 294 ILE A O 1
ATOM 2332 N N . THR A 1 295 ? 20.240 -1.236 -46.189 1.00 93.31 295 THR A N 1
ATOM 2333 C CA . THR A 1 295 ? 19.372 -2.365 -45.855 1.00 93.31 295 THR A CA 1
ATOM 2334 C C . THR A 1 295 ? 18.407 -1.973 -44.736 1.00 93.31 295 THR A C 1
ATOM 2336 O O . THR A 1 295 ? 18.723 -1.155 -43.871 1.00 93.31 295 THR A O 1
ATOM 2339 N N . LYS A 1 296 ? 17.224 -2.599 -44.696 1.00 88.56 296 LYS A N 1
ATOM 2340 C CA . LYS A 1 296 ? 16.254 -2.381 -43.609 1.00 88.56 296 LYS A CA 1
ATOM 2341 C C . LYS A 1 296 ? 16.865 -2.658 -42.229 1.00 88.56 296 LYS A C 1
ATOM 2343 O O . LYS A 1 296 ? 16.553 -1.953 -41.274 1.00 88.56 296 LYS A O 1
ATOM 2348 N N . GLU A 1 297 ? 17.712 -3.679 -42.124 1.00 90.00 297 GLU A N 1
ATOM 2349 C CA . GLU A 1 297 ? 18.396 -4.036 -40.879 1.00 90.00 297 GLU A CA 1
ATOM 2350 C C . GLU A 1 297 ? 19.377 -2.943 -40.439 1.00 90.00 297 GLU A C 1
ATOM 2352 O O . GLU A 1 297 ? 19.309 -2.486 -39.300 1.00 90.00 297 GLU A O 1
ATOM 2357 N N . GLU A 1 298 ? 20.236 -2.470 -41.344 1.00 91.62 298 GLU A N 1
ATOM 2358 C CA . GLU A 1 298 ? 21.202 -1.411 -41.039 1.00 91.62 298 GLU A CA 1
ATOM 2359 C C . GLU A 1 298 ? 20.507 -0.087 -40.693 1.00 91.62 298 GLU A C 1
ATOM 2361 O O . GLU A 1 298 ? 20.897 0.581 -39.734 1.00 91.62 298 GLU A O 1
ATOM 2366 N N . LEU A 1 299 ? 19.438 0.266 -41.416 1.00 90.94 299 LEU A N 1
ATOM 2367 C CA . LEU A 1 299 ? 18.620 1.436 -41.095 1.00 90.94 299 LEU A CA 1
ATOM 2368 C C . LEU A 1 299 ? 18.007 1.314 -39.695 1.00 90.94 299 LEU A C 1
ATOM 2370 O O . LEU A 1 299 ? 18.072 2.262 -38.920 1.00 90.94 299 LEU A O 1
ATOM 2374 N N . THR A 1 300 ? 17.457 0.144 -39.353 1.00 89.31 300 THR A N 1
ATOM 2375 C CA . THR A 1 300 ? 16.851 -0.108 -38.035 1.00 89.31 300 THR A CA 1
ATOM 2376 C C . THR A 1 300 ? 17.872 0.064 -36.912 1.00 89.31 300 THR A C 1
ATOM 2378 O O . THR A 1 300 ? 17.570 0.744 -35.936 1.00 89.31 300 THR A O 1
ATOM 2381 N N . LYS A 1 301 ? 19.089 -0.479 -37.066 1.00 91.50 301 LYS A N 1
ATOM 2382 C CA . LYS A 1 301 ? 20.172 -0.334 -36.078 1.00 91.50 301 LYS A CA 1
ATOM 2383 C C . LYS A 1 301 ? 20.582 1.127 -35.887 1.00 91.50 301 LYS A C 1
ATOM 2385 O O . LYS A 1 301 ? 20.545 1.619 -34.765 1.00 91.50 301 LYS A O 1
ATOM 2390 N N . LYS A 1 302 ? 20.873 1.858 -36.972 1.00 92.38 302 LYS A N 1
ATOM 2391 C CA . LYS A 1 302 ? 21.280 3.277 -36.885 1.00 92.38 302 LYS A CA 1
ATOM 2392 C C . LYS A 1 302 ? 20.204 4.156 -36.250 1.00 92.38 302 LYS A C 1
ATOM 2394 O O . LYS A 1 302 ? 20.500 5.018 -35.428 1.00 92.38 302 LYS A O 1
ATOM 2399 N N . VAL A 1 303 ? 18.947 3.921 -36.618 1.00 90.75 303 VAL A N 1
ATOM 2400 C CA . VAL A 1 303 ? 17.801 4.658 -36.076 1.00 90.75 303 VAL A CA 1
ATOM 2401 C C . VAL A 1 303 ? 17.564 4.315 -34.601 1.00 90.75 303 VAL A C 1
ATOM 2403 O O . VAL A 1 303 ? 17.250 5.207 -33.813 1.00 90.75 303 VAL A O 1
ATOM 2406 N N . PHE A 1 304 ? 17.747 3.053 -34.205 1.00 91.94 304 PHE A N 1
ATOM 2407 C CA . PHE A 1 304 ? 17.693 2.634 -32.805 1.00 91.94 304 PHE A CA 1
ATOM 2408 C C . PHE A 1 304 ? 18.790 3.301 -31.970 1.00 91.94 304 PHE A C 1
ATOM 2410 O O . PHE A 1 304 ? 18.483 3.896 -30.939 1.00 91.94 304 PHE A O 1
ATOM 2417 N N . ASP A 1 305 ? 20.042 3.273 -32.432 1.00 93.06 305 ASP A N 1
ATOM 2418 C CA . ASP A 1 305 ? 21.168 3.887 -31.722 1.00 93.06 305 ASP A CA 1
ATOM 2419 C C . ASP A 1 305 ? 20.939 5.385 -31.499 1.00 93.06 305 ASP A C 1
ATOM 2421 O O . ASP A 1 305 ? 21.135 5.892 -30.391 1.00 93.06 305 ASP A O 1
ATOM 2425 N N . TYR A 1 306 ? 20.437 6.083 -32.521 1.00 93.88 306 TYR A N 1
ATOM 2426 C CA . TYR A 1 306 ? 20.055 7.486 -32.401 1.00 93.88 306 TYR A CA 1
ATOM 2427 C C . TYR A 1 306 ? 18.913 7.697 -31.397 1.00 93.88 306 TYR A C 1
ATOM 2429 O O . TYR A 1 306 ? 18.985 8.586 -30.550 1.00 93.88 306 TYR A O 1
ATOM 2437 N N . ALA A 1 307 ? 17.873 6.855 -31.429 1.00 91.88 307 ALA A N 1
ATOM 2438 C CA . ALA A 1 307 ? 16.773 6.935 -30.469 1.00 91.88 307 ALA A CA 1
ATOM 2439 C C . ALA A 1 307 ? 17.267 6.779 -29.022 1.00 91.88 307 ALA A C 1
ATOM 2441 O O . ALA A 1 307 ? 16.860 7.545 -28.148 1.00 91.88 307 ALA A O 1
ATOM 2442 N N . VAL A 1 308 ? 18.178 5.832 -28.774 1.00 94.31 308 VAL A N 1
ATOM 2443 C CA . VAL A 1 308 ? 18.788 5.629 -27.454 1.00 94.31 308 VAL A CA 1
ATOM 2444 C C . VAL A 1 308 ? 19.580 6.865 -27.022 1.00 94.31 308 VAL A C 1
ATOM 2446 O O . VAL A 1 308 ? 19.463 7.280 -25.870 1.00 94.31 308 VAL A O 1
ATOM 2449 N N . GLN A 1 309 ? 20.325 7.503 -27.931 1.00 94.88 309 GLN A N 1
ATOM 2450 C CA . GLN A 1 309 ? 21.080 8.730 -27.641 1.00 94.88 309 GLN A CA 1
ATOM 2451 C C . GLN A 1 309 ? 20.194 9.930 -27.278 1.00 94.88 309 GLN A C 1
ATOM 2453 O O . GLN A 1 309 ? 20.651 10.809 -26.551 1.00 94.88 309 GLN A O 1
ATOM 2458 N N . LEU A 1 310 ? 18.938 9.963 -27.735 1.00 95.00 310 LEU A N 1
ATOM 2459 C CA . LEU A 1 310 ? 18.001 11.045 -27.421 1.00 95.00 310 LEU A CA 1
ATOM 2460 C C . LEU A 1 310 ? 17.330 10.906 -26.049 1.00 95.00 310 LEU A C 1
ATOM 2462 O O . LEU A 1 310 ? 16.884 11.906 -25.492 1.00 95.00 310 LEU A O 1
ATOM 2466 N N . ILE A 1 311 ? 17.248 9.700 -25.478 1.00 95.75 311 ILE A N 1
ATOM 2467 C CA . ILE A 1 311 ? 16.559 9.457 -24.196 1.00 95.75 311 ILE A CA 1
ATOM 2468 C C . ILE A 1 311 ? 17.020 10.409 -23.070 1.00 95.75 311 ILE A C 1
ATOM 2470 O O . ILE A 1 311 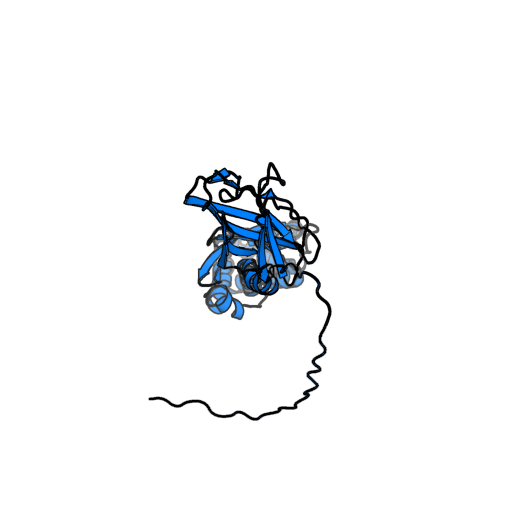? 16.159 10.920 -22.351 1.00 95.75 311 ILE A O 1
ATOM 2474 N N . PRO A 1 312 ? 18.323 10.715 -22.891 1.00 95.44 312 PRO A N 1
ATOM 2475 C CA . PRO A 1 312 ? 18.778 11.665 -21.873 1.00 95.44 312 PRO A CA 1
ATOM 2476 C C . PRO A 1 312 ? 18.269 13.105 -22.046 1.00 95.44 312 PRO A C 1
ATOM 2478 O O . PRO A 1 312 ? 18.302 13.871 -21.077 1.00 95.44 312 PRO A O 1
ATOM 2481 N N . GLU A 1 313 ? 17.815 13.483 -23.246 1.00 94.75 313 GLU A N 1
ATOM 2482 C CA . GLU A 1 313 ? 17.200 14.786 -23.527 1.00 94.75 313 GLU A CA 1
ATOM 2483 C C . GLU A 1 313 ? 15.733 14.855 -23.084 1.00 94.75 313 GLU A C 1
ATOM 2485 O O . GLU A 1 313 ? 15.166 15.946 -23.003 1.00 94.75 313 GLU A O 1
ATOM 2490 N N . ALA A 1 314 ? 15.107 13.711 -22.787 1.00 94.94 314 ALA A N 1
ATOM 2491 C CA . ALA A 1 314 ? 13.715 13.657 -22.373 1.00 94.94 314 ALA A CA 1
ATOM 2492 C C . ALA A 1 314 ? 13.515 14.407 -21.054 1.00 94.94 314 ALA A C 1
ATOM 2494 O O . ALA A 1 314 ? 14.086 14.060 -20.014 1.00 94.94 314 ALA A O 1
ATOM 2495 N N . ARG A 1 315 ? 12.668 15.434 -21.089 1.00 94.50 315 ARG A N 1
ATOM 2496 C CA . ARG A 1 315 ? 12.288 16.187 -19.894 1.00 94.50 315 ARG A CA 1
ATOM 2497 C C . ARG A 1 315 ? 11.228 15.427 -19.082 1.00 94.50 315 ARG A C 1
ATOM 2499 O O . ARG A 1 315 ? 10.462 14.648 -19.657 1.00 94.50 315 ARG A O 1
ATOM 2506 N N . PRO A 1 316 ? 11.125 15.681 -17.767 1.00 95.19 316 PRO A N 1
ATOM 2507 C CA . PRO A 1 316 ? 9.938 15.314 -17.007 1.00 95.19 316 PRO A CA 1
ATOM 2508 C C . PRO A 1 316 ? 8.696 16.020 -17.569 1.00 95.19 316 PRO A C 1
ATOM 2510 O O . PRO A 1 316 ? 8.762 17.187 -17.963 1.00 95.19 316 PRO A O 1
ATOM 2513 N N . GLY A 1 317 ? 7.565 15.324 -17.564 1.00 94.38 317 GLY A N 1
ATOM 2514 C CA . GLY A 1 317 ? 6.266 15.885 -17.902 1.00 94.38 317 GLY A CA 1
ATOM 2515 C C . GLY A 1 317 ? 5.785 16.910 -16.876 1.00 94.38 317 GLY A C 1
ATOM 2516 O O . GLY A 1 317 ? 6.230 16.952 -15.726 1.00 94.38 317 GLY A O 1
ATOM 2517 N N . ASP A 1 318 ? 4.835 17.742 -17.292 1.00 93.69 318 ASP A N 1
ATOM 2518 C CA . ASP A 1 318 ? 4.315 18.830 -16.455 1.00 93.69 318 ASP A CA 1
ATOM 2519 C C . ASP A 1 318 ? 3.289 18.336 -15.423 1.00 93.69 318 ASP A C 1
ATOM 2521 O O . ASP A 1 318 ? 3.138 18.925 -14.349 1.00 93.69 318 ASP A O 1
ATOM 2525 N N . THR A 1 319 ? 2.631 17.214 -15.728 1.00 95.25 319 THR A N 1
ATOM 2526 C CA . THR A 1 319 ? 1.576 16.593 -14.920 1.00 95.25 319 THR A CA 1
ATOM 2527 C C . THR A 1 319 ? 2.037 15.275 -14.315 1.00 95.25 319 THR A C 1
ATOM 2529 O O . THR A 1 319 ? 2.908 14.588 -14.850 1.00 95.25 319 THR A O 1
ATOM 2532 N N . GLU A 1 320 ? 1.471 14.947 -13.158 1.00 96.44 320 GLU A N 1
ATOM 2533 C CA . GLU A 1 320 ? 1.694 13.661 -12.511 1.00 96.44 320 GLU A CA 1
ATOM 2534 C C . GLU A 1 320 ? 0.742 12.617 -13.084 1.00 96.44 320 GLU A C 1
ATOM 2536 O O . GLU A 1 320 ? -0.445 12.875 -13.279 1.00 96.44 320 GLU A O 1
ATOM 2541 N N . GLU A 1 321 ? 1.270 11.419 -13.285 1.00 97.12 321 GLU A N 1
ATOM 2542 C CA . GLU A 1 321 ? 0.500 10.225 -13.587 1.00 97.12 321 GLU A CA 1
ATOM 2543 C C . GLU A 1 321 ? 0.329 9.396 -12.323 1.00 97.12 321 GLU A C 1
ATOM 2545 O O . GLU A 1 321 ? 1.199 9.374 -11.451 1.00 97.12 321 GLU A O 1
ATOM 2550 N N . THR A 1 322 ? -0.815 8.728 -12.200 1.00 97.12 322 THR A N 1
ATOM 2551 C CA . THR A 1 322 ? -1.156 7.929 -11.021 1.00 97.12 322 THR A CA 1
ATOM 2552 C C . THR A 1 322 ? -1.795 6.616 -11.442 1.00 97.12 322 THR A C 1
ATOM 2554 O O . THR A 1 322 ? -2.757 6.599 -12.208 1.00 97.12 322 THR A O 1
ATOM 2557 N N . VAL A 1 323 ? -1.285 5.506 -10.913 1.00 97.44 323 VAL A N 1
ATOM 2558 C CA . VAL A 1 323 ? -1.844 4.163 -11.121 1.00 97.44 323 VAL A CA 1
ATOM 2559 C C . VAL A 1 323 ? -1.992 3.434 -9.792 1.00 97.44 323 VAL A C 1
ATOM 2561 O O . VAL A 1 323 ? -1.362 3.794 -8.798 1.00 97.44 323 VAL A O 1
ATOM 2564 N N . LYS A 1 324 ? -2.821 2.387 -9.768 1.00 96.62 324 LYS A N 1
ATOM 2565 C CA . LYS A 1 324 ? -2.958 1.498 -8.610 1.00 96.62 324 LYS A CA 1
ATOM 2566 C C . LYS A 1 324 ? -2.272 0.175 -8.904 1.00 96.62 324 LYS A C 1
ATOM 2568 O O . LYS A 1 324 ? -2.660 -0.546 -9.821 1.00 96.62 324 LYS A O 1
ATOM 2573 N N . ILE A 1 325 ? -1.269 -0.135 -8.100 1.00 98.06 325 ILE A N 1
ATOM 2574 C CA . ILE A 1 325 ? -0.516 -1.377 -8.144 1.00 98.06 325 ILE A CA 1
ATOM 2575 C C . ILE A 1 325 ? -1.043 -2.305 -7.060 1.00 98.06 325 ILE A C 1
ATOM 2577 O O . ILE A 1 325 ? -1.264 -1.907 -5.915 1.00 98.06 325 ILE A O 1
ATOM 2581 N N . THR A 1 326 ? -1.269 -3.558 -7.432 1.00 97.69 326 THR A N 1
ATOM 2582 C CA . THR A 1 326 ? -1.722 -4.576 -6.493 1.00 97.69 326 THR A CA 1
ATOM 2583 C C . THR A 1 326 ? -0.515 -5.219 -5.825 1.00 97.69 326 THR A C 1
ATOM 2585 O O . THR A 1 326 ? 0.416 -5.657 -6.498 1.00 97.69 326 THR A O 1
ATOM 2588 N N . MET A 1 327 ? -0.566 -5.313 -4.498 1.00 97.75 327 MET A N 1
ATOM 2589 C CA . MET A 1 327 ? 0.394 -6.072 -3.701 1.00 97.75 327 MET A CA 1
ATOM 2590 C C . MET A 1 327 ? -0.332 -7.221 -3.003 1.00 97.75 327 MET A C 1
ATOM 2592 O O . MET A 1 327 ? -1.440 -7.040 -2.489 1.00 97.75 327 MET A O 1
ATOM 2596 N N . LEU A 1 328 ? 0.292 -8.393 -2.973 1.00 97.12 328 LEU A N 1
ATOM 2597 C CA . LEU A 1 328 ? -0.259 -9.614 -2.390 1.00 97.12 328 LEU A CA 1
ATOM 2598 C C . LEU A 1 328 ? 0.562 -10.036 -1.179 1.00 97.12 328 LEU A C 1
ATOM 2600 O O . LEU A 1 328 ? 1.793 -10.041 -1.221 1.00 97.12 328 LEU A O 1
ATOM 2604 N N . LYS A 1 329 ? -0.113 -10.398 -0.096 1.00 95.69 329 LYS A N 1
ATOM 2605 C CA . LYS A 1 329 ? 0.537 -10.879 1.116 1.00 95.69 329 LYS A CA 1
ATOM 2606 C C . LYS A 1 329 ? 1.073 -12.290 0.886 1.00 95.69 329 LYS A C 1
ATOM 2608 O O . LYS A 1 329 ? 0.365 -13.151 0.377 1.00 95.69 329 LYS A O 1
ATOM 2613 N N . HIS A 1 330 ? 2.316 -12.529 1.283 1.00 92.12 330 HIS A N 1
ATOM 2614 C CA . HIS A 1 330 ? 2.983 -13.825 1.115 1.00 92.12 330 HIS A CA 1
ATOM 2615 C C . HIS A 1 330 ? 3.466 -14.428 2.444 1.00 92.12 330 HIS A C 1
ATOM 2617 O O . HIS A 1 330 ? 3.586 -15.641 2.586 1.00 92.12 330 HIS A O 1
ATOM 2623 N N . GLY A 1 331 ? 3.710 -13.595 3.452 1.00 85.62 331 GLY A N 1
ATOM 2624 C CA . GLY A 1 331 ? 4.192 -14.032 4.758 1.00 85.62 331 GLY A CA 1
ATOM 2625 C C . GLY A 1 331 ? 3.763 -13.080 5.863 1.00 85.62 331 GLY A C 1
ATOM 2626 O O . GLY A 1 331 ? 2.923 -12.194 5.667 1.00 85.62 331 GLY A O 1
ATOM 2627 N N . LYS A 1 332 ? 4.361 -13.232 7.048 1.00 83.44 332 LYS A N 1
ATOM 2628 C CA . LYS A 1 332 ? 4.140 -12.281 8.141 1.00 83.44 332 LYS A CA 1
ATOM 2629 C C . LYS A 1 332 ? 4.737 -10.931 7.740 1.00 83.44 332 LYS A C 1
ATOM 2631 O O . LYS A 1 332 ? 5.950 -10.770 7.749 1.00 83.44 332 LYS A O 1
ATOM 2636 N N . ASN A 1 333 ? 3.870 -9.981 7.397 1.00 84.94 333 ASN A N 1
ATOM 2637 C CA . ASN A 1 333 ? 4.224 -8.629 6.947 1.00 84.94 333 ASN A CA 1
ATOM 2638 C C . ASN A 1 333 ? 5.055 -8.570 5.654 1.00 84.94 333 ASN A C 1
ATOM 2640 O O . ASN A 1 333 ? 5.702 -7.556 5.402 1.00 84.94 333 ASN A O 1
ATOM 2644 N N . GLN A 1 334 ? 5.004 -9.623 4.834 1.00 95.69 334 GLN A N 1
ATOM 2645 C CA . GLN A 1 334 ? 5.685 -9.680 3.542 1.00 95.69 334 GLN A CA 1
ATOM 2646 C C . GLN A 1 334 ? 4.690 -9.538 2.395 1.00 95.69 334 GLN A C 1
ATOM 2648 O O . GLN A 1 334 ? 3.651 -10.205 2.392 1.00 95.69 334 GLN A O 1
ATOM 2653 N N . TRP A 1 335 ? 5.039 -8.701 1.422 1.00 97.75 335 TRP A N 1
ATOM 2654 C CA . TRP A 1 335 ? 4.198 -8.299 0.304 1.00 97.75 335 TRP A CA 1
ATOM 2655 C C . TRP A 1 335 ? 4.952 -8.426 -1.015 1.00 97.75 335 TRP A C 1
ATOM 2657 O O . TRP A 1 335 ? 6.069 -7.934 -1.149 1.00 97.75 335 TRP A O 1
ATOM 2667 N N . ARG A 1 336 ? 4.314 -9.060 -1.996 1.00 97.25 336 ARG A N 1
ATOM 2668 C CA . ARG A 1 336 ? 4.841 -9.260 -3.346 1.00 97.25 336 ARG A CA 1
ATOM 2669 C C . ARG A 1 336 ? 4.047 -8.467 -4.366 1.00 97.25 336 ARG A C 1
ATOM 2671 O O . ARG A 1 336 ? 2.845 -8.260 -4.196 1.00 97.25 336 ARG A O 1
ATOM 2678 N N . LEU A 1 337 ? 4.731 -8.027 -5.415 1.00 95.69 337 LEU A N 1
ATOM 2679 C CA . LEU A 1 337 ? 4.117 -7.346 -6.547 1.00 95.69 337 LEU A CA 1
ATOM 2680 C C . LEU A 1 337 ? 3.246 -8.325 -7.347 1.00 95.69 337 LEU A C 1
ATOM 2682 O O . LEU A 1 337 ? 3.720 -9.373 -7.776 1.00 95.69 337 LEU A O 1
ATOM 2686 N N . ASP A 1 338 ? 1.983 -7.971 -7.587 1.00 94.81 338 ASP A N 1
ATOM 2687 C CA . ASP A 1 338 ? 1.149 -8.685 -8.555 1.00 94.81 338 ASP A CA 1
ATOM 2688 C C . ASP A 1 338 ? 1.587 -8.309 -9.978 1.00 94.81 338 ASP A C 1
ATOM 2690 O O . ASP A 1 338 ? 1.378 -7.173 -10.432 1.00 94.81 338 ASP A O 1
ATOM 2694 N N . THR A 1 339 ? 2.181 -9.267 -10.690 1.00 86.75 339 THR A N 1
ATOM 2695 C CA . THR A 1 339 ? 2.739 -9.078 -12.037 1.00 86.75 339 THR A CA 1
ATOM 2696 C C . THR A 1 339 ? 1.693 -8.620 -13.052 1.00 86.75 339 THR A C 1
ATOM 2698 O O . THR A 1 339 ? 2.028 -7.869 -13.969 1.00 86.75 339 THR A O 1
ATOM 2701 N N . ALA A 1 340 ? 0.411 -8.952 -12.857 1.00 89.00 340 ALA A N 1
ATOM 2702 C CA . ALA A 1 340 ? -0.670 -8.465 -13.715 1.00 89.00 340 ALA A CA 1
ATOM 2703 C C . ALA A 1 340 ? -0.822 -6.934 -13.652 1.00 89.00 340 ALA A C 1
ATOM 2705 O O . ALA A 1 340 ? -1.156 -6.287 -14.648 1.00 89.00 340 ALA A O 1
ATOM 2706 N N . SER A 1 341 ? -0.546 -6.339 -12.487 1.00 88.62 341 SER A N 1
ATOM 2707 C CA . SER A 1 341 ? -0.595 -4.888 -12.282 1.00 88.62 341 SER A CA 1
ATOM 2708 C C . SER A 1 341 ? 0.733 -4.182 -12.582 1.00 88.62 341 SER A C 1
ATOM 2710 O O . SER A 1 341 ? 0.729 -2.984 -12.869 1.00 88.62 341 SER A O 1
ATOM 2712 N N . ALA A 1 342 ? 1.854 -4.914 -12.606 1.00 86.12 342 ALA A N 1
ATOM 2713 C CA . ALA A 1 342 ? 3.192 -4.369 -12.854 1.00 86.12 342 ALA A CA 1
ATOM 2714 C C . ALA A 1 342 ? 3.314 -3.656 -14.213 1.00 86.12 342 ALA A C 1
ATOM 2716 O O . ALA A 1 342 ? 3.993 -2.636 -14.322 1.00 86.12 342 ALA A O 1
ATOM 2717 N N . ASN A 1 343 ? 2.572 -4.110 -15.229 1.00 83.69 343 ASN A N 1
ATOM 2718 C CA . ASN A 1 343 ? 2.531 -3.480 -16.555 1.00 83.69 343 ASN A CA 1
ATOM 2719 C C . ASN A 1 343 ? 2.055 -2.014 -16.528 1.00 83.69 343 ASN A C 1
ATOM 2721 O O . ASN A 1 343 ? 2.279 -1.268 -17.481 1.00 83.69 343 ASN A O 1
ATOM 2725 N N . GLN A 1 344 ? 1.391 -1.576 -15.453 1.00 91.75 344 GLN A N 1
ATOM 2726 C CA . GLN A 1 344 ? 0.964 -0.185 -15.299 1.00 91.75 344 GLN A CA 1
ATOM 2727 C C . GLN A 1 344 ? 2.099 0.750 -14.866 1.00 91.75 344 GLN A C 1
ATOM 2729 O O . GLN A 1 344 ? 1.996 1.948 -15.112 1.00 91.75 344 GLN A O 1
ATOM 2734 N N . ILE A 1 345 ? 3.185 0.230 -14.279 1.00 94.62 345 ILE A N 1
ATOM 2735 C CA . ILE A 1 345 ? 4.309 1.035 -13.767 1.00 94.62 345 ILE A CA 1
ATOM 2736 C C . ILE A 1 345 ? 4.898 1.909 -14.878 1.00 94.62 345 ILE A C 1
ATOM 2738 O O . ILE A 1 345 ? 5.091 3.109 -14.692 1.00 94.62 345 ILE A O 1
ATOM 2742 N N . MET A 1 346 ? 5.098 1.341 -16.071 1.00 91.94 346 MET A N 1
ATOM 2743 C CA . MET A 1 346 ? 5.691 2.073 -17.194 1.00 91.94 346 MET A CA 1
ATOM 2744 C C . MET A 1 346 ? 4.840 3.261 -17.658 1.00 91.94 346 MET A C 1
ATOM 2746 O O . MET A 1 346 ? 5.405 4.243 -18.125 1.00 91.94 346 MET A O 1
ATOM 2750 N N . LYS A 1 347 ? 3.513 3.230 -17.461 1.00 91.50 347 LYS A N 1
ATOM 2751 C CA . LYS A 1 347 ? 2.616 4.355 -17.794 1.00 91.50 347 LYS A CA 1
ATOM 2752 C C . LYS A 1 347 ? 2.854 5.585 -16.917 1.00 91.50 347 LYS A C 1
ATOM 2754 O O . LYS A 1 347 ? 2.508 6.691 -17.310 1.00 91.50 347 LYS A O 1
ATOM 2759 N N . VAL A 1 348 ? 3.414 5.380 -15.725 1.00 96.38 348 VAL A N 1
ATOM 2760 C CA . VAL A 1 348 ? 3.769 6.455 -14.790 1.00 96.38 348 VAL A CA 1
ATOM 2761 C C . VAL A 1 348 ? 5.181 6.978 -15.046 1.00 96.38 348 VAL A C 1
ATOM 2763 O O . VAL A 1 348 ? 5.492 8.116 -14.707 1.00 96.38 348 VAL A O 1
ATOM 2766 N N . PHE A 1 349 ? 6.041 6.160 -15.652 1.00 96.06 349 PHE A N 1
ATOM 2767 C CA . PHE A 1 349 ? 7.456 6.472 -15.835 1.00 96.06 349 PHE A CA 1
ATOM 2768 C C . PHE A 1 349 ? 7.755 7.045 -17.223 1.00 96.06 349 PHE A C 1
ATOM 2770 O O . PHE A 1 349 ? 8.682 7.839 -17.344 1.00 96.06 349 PHE A O 1
ATOM 2777 N N . ILE A 1 350 ? 6.980 6.691 -18.252 1.00 94.88 350 ILE A N 1
ATOM 2778 C CA . ILE A 1 350 ? 7.178 7.127 -19.642 1.00 94.88 350 ILE A CA 1
ATOM 2779 C C . ILE A 1 350 ? 5.851 7.585 -20.253 1.00 94.88 350 ILE A C 1
ATOM 2781 O O . ILE A 1 350 ? 4.824 6.927 -20.074 1.00 94.88 350 ILE A O 1
ATOM 2785 N N . LYS A 1 351 ? 5.909 8.655 -21.049 1.00 91.69 351 LYS A N 1
ATOM 2786 C CA . LYS A 1 351 ? 4.884 9.029 -22.026 1.00 91.69 351 LYS A CA 1
ATOM 2787 C C . LYS A 1 351 ? 5.424 9.190 -23.437 1.00 91.69 351 LYS A C 1
ATOM 2789 O O . LYS A 1 351 ? 6.587 9.626 -23.598 1.00 91.69 351 LYS A O 1
#